Protein AF-A0A2V9BV63-F1 (afdb_monomer)

Foldseek 3Di:
DDDDDDDDDDDDDDDDDPPPDDDDDDDPDPDPPDDCPDPVVVVVVVVVVVVVVVPPPPPDPDPVNDDPPDPPPDPPDDDDDDDDDDDDDDDDDDDDDDDDDPDPDDPVNLVVLVVVLVVLVVVLVVLVVVLVVLVVVLVVLVVVLVVLVCVLVVDPPSVPVPVSVVVNVVSVVVNVVSVVVSVVSVVVSVVSVVVSVVSVVVSVVVVPPPDDDDDDDDD

Nearest PDB structures (foldseek):
  3na7-assembly1_A  TM=8.552E-01  e=2.777E-01  Helicobacter pylori NCTC 11638
  4jps-assembly1_B  TM=4.743E-01  e=5.418E-01  Homo sapiens
  8sbj-assembly1_B  TM=4.723E-01  e=5.758E-01  Homo sapiens
  8j07-assembly1_i8  TM=8.676E-01  e=7.856E+00  Homo sapiens
  9gcf-assembly1_B  TM=4.643E-01  e=7.802E-01  Bos taurus

Secondary structure (DSSP, 8-state):
---------------------------------S----HHHHHHHHHHHHHHHTTS------GGGSPP--TTS---------------------------------HHHHHHHHHHHHHHHHHHHHHHHHHHHHHHHHHHHHHHHHHHHHHHHHSTTGGG-HHHHHHHHHHHHHHHHHHHHHHHHHHHHHHHHHHHHHHHHHHHHTTS----PPPPPP-

Sequence (219 aa):
MKTAAFLRLTPYLVSSFFVFALAALPLLARQPSGQQDSVAEAARRAREEKKKAAKEPKKVITDDNLKPASPETVTSATAEVPRIPGSTADQAKGKEQGAPAANAARPEDASKAAQELAKAEADLAQLKQQLAIAEKDLNIAQREFALDRQTHYSNPDYQHDAAGKAKLDDLENQISSKKQEVDTLKSKFAAQQELVKRLKGSASGSAAGTETKPPSPRP

Mean predicted aligned error: 21.92 Å

Radius of gyration: 37.25 Å; Cα contacts (8 Å, |Δi|>4): 51; chains: 1; bounding box: 104×84×97 Å

Structure (mmCIF, N/CA/C/O backbone):
data_AF-A0A2V9BV63-F1
#
_entry.id   AF-A0A2V9BV63-F1
#
loop_
_atom_site.group_PDB
_atom_site.id
_atom_site.type_symbol
_atom_site.label_atom_id
_atom_site.label_alt_id
_atom_site.label_comp_id
_atom_site.label_asym_id
_atom_site.label_entity_id
_atom_site.label_seq_id
_atom_site.pdbx_PDB_ins_code
_atom_site.Cartn_x
_atom_site.Cartn_y
_atom_site.Cartn_z
_atom_site.occupancy
_atom_site.B_iso_or_equiv
_atom_site.auth_seq_id
_atom_site.auth_comp_id
_atom_site.auth_asym_id
_atom_site.auth_atom_id
_atom_site.pdbx_PDB_model_num
ATOM 1 N N . MET A 1 1 ? 55.594 11.633 28.397 1.00 45.09 1 MET A N 1
ATOM 2 C CA . MET A 1 1 ? 54.300 11.793 29.096 1.00 45.09 1 MET A CA 1
ATOM 3 C C . MET A 1 1 ? 53.561 10.466 29.014 1.00 45.09 1 MET A C 1
ATOM 5 O O . MET A 1 1 ? 53.572 9.854 27.957 1.00 45.09 1 MET A O 1
ATOM 9 N N . LYS A 1 2 ? 53.073 9.969 30.154 1.00 51.50 2 LYS A N 1
ATOM 10 C CA . LYS A 1 2 ? 52.458 8.647 30.338 1.00 51.50 2 LYS A CA 1
ATOM 11 C C . LYS A 1 2 ? 50.931 8.773 30.288 1.00 51.50 2 LYS A C 1
ATOM 13 O O . LYS A 1 2 ? 50.424 9.584 31.049 1.00 51.50 2 LYS A O 1
ATOM 18 N N . THR A 1 3 ? 50.263 7.917 29.516 1.00 51.03 3 THR A N 1
ATOM 19 C CA . THR A 1 3 ? 48.905 7.353 29.729 1.00 51.03 3 THR A CA 1
ATOM 20 C C . THR A 1 3 ? 48.754 6.198 28.717 1.00 51.03 3 THR A C 1
ATOM 22 O O . THR A 1 3 ? 48.879 6.415 27.519 1.00 51.03 3 THR A O 1
ATOM 25 N N . ALA A 1 4 ? 48.871 4.925 29.119 1.00 46.28 4 ALA A N 1
ATOM 26 C CA . ALA A 1 4 ? 47.827 4.044 29.676 1.00 46.28 4 ALA A CA 1
ATOM 27 C C . ALA A 1 4 ? 46.653 3.837 28.687 1.00 46.28 4 ALA A C 1
ATOM 29 O O . ALA A 1 4 ? 45.907 4.773 28.444 1.00 46.28 4 ALA A O 1
ATOM 30 N N . ALA A 1 5 ? 46.600 2.698 27.975 1.00 46.19 5 ALA A N 1
ATOM 31 C CA . ALA A 1 5 ? 45.870 1.454 28.330 1.00 46.19 5 ALA A CA 1
ATOM 32 C C . ALA A 1 5 ? 44.443 1.465 27.711 1.00 46.19 5 ALA A C 1
ATOM 34 O O . ALA A 1 5 ? 43.885 2.536 27.552 1.00 46.19 5 ALA A O 1
ATOM 35 N N . PHE A 1 6 ? 43.752 0.418 27.251 1.00 46.81 6 PHE A N 1
ATOM 36 C CA . PHE A 1 6 ? 43.756 -1.052 27.306 1.00 46.81 6 PHE A CA 1
ATOM 37 C C . PHE A 1 6 ? 43.173 -1.511 25.940 1.00 46.81 6 PHE A C 1
ATOM 39 O O . PHE A 1 6 ? 42.204 -0.933 25.465 1.00 46.81 6 PHE A O 1
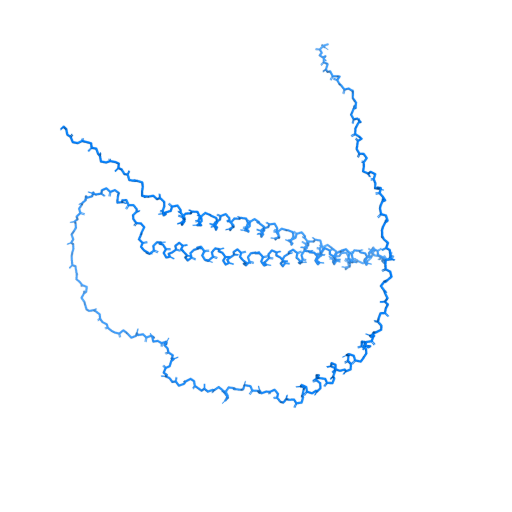ATOM 46 N N . LEU A 1 7 ? 43.793 -2.417 25.182 1.00 43.00 7 LEU A N 1
ATOM 47 C CA . LEU A 1 7 ? 43.528 -3.863 25.196 1.00 43.00 7 LEU A CA 1
ATOM 48 C C . LEU A 1 7 ? 42.029 -4.246 25.225 1.00 43.00 7 LEU A C 1
ATOM 50 O O . LEU A 1 7 ? 41.415 -4.212 26.288 1.00 43.00 7 LEU A O 1
ATOM 54 N N . ARG A 1 8 ? 41.498 -4.757 24.102 1.00 46.22 8 ARG A N 1
ATOM 55 C CA . ARG A 1 8 ? 40.916 -6.115 24.040 1.00 46.22 8 ARG A CA 1
ATOM 56 C C . ARG A 1 8 ? 40.642 -6.580 22.604 1.00 46.22 8 ARG A C 1
ATOM 58 O O . ARG A 1 8 ? 39.934 -5.954 21.828 1.00 46.22 8 ARG A O 1
ATOM 65 N N . LEU A 1 9 ? 41.269 -7.712 22.318 1.00 39.56 9 LEU A N 1
ATOM 66 C CA . LEU A 1 9 ? 41.350 -8.489 21.093 1.00 39.56 9 LEU A CA 1
ATOM 67 C C . LEU A 1 9 ? 40.320 -9.639 21.197 1.00 39.56 9 LEU A C 1
ATOM 69 O O . LEU A 1 9 ? 40.483 -10.440 22.106 1.00 39.56 9 LEU A O 1
ATOM 73 N N . THR A 1 10 ? 39.316 -9.684 20.297 1.00 44.66 10 THR A N 1
ATOM 74 C CA . THR A 1 10 ? 38.578 -10.858 19.711 1.00 44.66 10 THR A CA 1
ATOM 75 C C . THR A 1 10 ? 38.059 -12.014 20.618 1.00 44.66 10 THR A C 1
ATOM 77 O O . THR A 1 10 ? 38.420 -12.099 21.781 1.00 44.66 10 THR A O 1
ATOM 80 N N . PRO A 1 11 ? 37.375 -13.062 20.100 1.00 53.09 11 PRO A N 1
ATOM 81 C CA . PRO A 1 11 ? 36.193 -13.179 19.224 1.00 53.09 11 PRO A CA 1
ATOM 82 C C . PRO A 1 11 ? 35.067 -14.026 19.895 1.00 53.09 11 PRO A C 1
ATOM 84 O O . PRO A 1 11 ? 35.349 -14.828 20.779 1.00 53.09 11 PRO A O 1
ATOM 87 N N . TYR A 1 12 ? 33.806 -13.947 19.441 1.00 44.72 12 TYR A N 1
ATOM 88 C CA . TYR A 1 12 ? 32.799 -14.975 19.772 1.00 44.72 12 TYR A CA 1
ATOM 89 C C . TYR A 1 12 ? 32.182 -15.589 18.519 1.00 44.72 12 TYR A C 1
ATOM 91 O O . TYR A 1 12 ? 31.462 -14.957 17.751 1.00 44.72 12 TYR A O 1
ATOM 99 N N . LEU A 1 13 ? 32.528 -16.862 18.371 1.00 43.00 13 LEU A N 1
ATOM 100 C CA . LEU A 1 13 ? 32.078 -17.858 17.425 1.00 43.00 13 LEU A CA 1
ATOM 101 C C . LEU A 1 13 ? 31.079 -18.746 18.178 1.00 43.00 13 LEU A C 1
ATOM 103 O O . LEU A 1 13 ? 31.492 -19.503 19.048 1.00 43.00 13 LEU A O 1
ATOM 107 N N . VAL A 1 14 ? 29.785 -18.624 17.869 1.00 49.16 14 VAL A N 1
ATOM 108 C CA . VAL A 1 14 ? 28.711 -19.598 18.166 1.00 49.16 14 VAL A CA 1
ATOM 109 C C . VAL A 1 14 ? 27.661 -19.391 17.060 1.00 49.16 14 VAL A C 1
ATOM 111 O O . VAL A 1 14 ? 26.907 -18.429 17.091 1.00 49.16 14 VAL A O 1
ATOM 114 N N . SER A 1 15 ? 27.769 -20.038 15.898 1.00 39.62 15 SER A N 1
ATOM 115 C CA . SER A 1 15 ? 27.214 -21.366 15.599 1.00 39.62 15 SER A CA 1
ATOM 116 C C . SER A 1 15 ? 25.784 -21.577 16.114 1.00 39.62 15 SER A C 1
ATOM 118 O O . SER A 1 15 ? 25.590 -22.039 17.233 1.00 39.62 15 SER A O 1
ATOM 120 N N . SER A 1 16 ? 24.789 -21.371 15.248 1.00 44.84 16 SER A N 1
ATOM 121 C CA . SER A 1 16 ? 23.629 -22.266 15.217 1.00 44.84 16 SER A CA 1
ATOM 122 C C . SER A 1 16 ? 23.209 -22.512 13.771 1.00 44.84 16 SER A C 1
ATOM 124 O O . SER A 1 16 ? 22.668 -21.650 13.082 1.00 44.84 16 SER A O 1
ATOM 126 N N . PHE A 1 17 ? 23.560 -23.712 13.324 1.00 42.88 17 PHE A N 1
ATOM 127 C CA . PHE A 1 17 ? 23.112 -24.387 12.121 1.00 42.88 17 PHE A CA 1
ATOM 128 C C . PHE A 1 17 ? 21.578 -24.454 12.061 1.00 42.88 17 PHE A C 1
ATOM 130 O O . PHE A 1 17 ? 20.958 -25.050 12.939 1.00 42.88 17 PHE A O 1
ATOM 137 N N . PHE A 1 18 ? 20.970 -23.977 10.974 1.00 39.22 18 PHE A N 1
ATOM 138 C CA . PHE A 1 18 ? 19.662 -24.477 10.547 1.00 39.22 18 PHE A CA 1
ATOM 139 C C . PHE A 1 18 ? 19.891 -25.428 9.368 1.00 39.22 18 PHE A C 1
ATOM 141 O O . PHE A 1 18 ? 19.872 -25.037 8.203 1.00 39.22 18 PHE A O 1
ATOM 148 N N . VAL A 1 19 ? 20.212 -26.684 9.696 1.00 46.44 19 VAL A N 1
ATOM 149 C CA . VAL A 1 19 ? 20.231 -27.789 8.732 1.00 46.44 19 VAL A CA 1
ATOM 150 C C . VAL A 1 19 ? 18.795 -28.030 8.284 1.00 46.44 19 VAL A C 1
ATOM 152 O O . VAL A 1 19 ? 17.949 -28.459 9.065 1.00 46.44 19 VAL A O 1
ATOM 155 N N . PHE A 1 20 ? 18.534 -27.767 7.008 1.00 46.22 20 PHE A N 1
ATOM 156 C CA . PHE A 1 20 ? 17.309 -28.152 6.325 1.00 46.22 20 PHE A CA 1
ATOM 157 C C . PHE A 1 20 ? 17.369 -29.662 6.040 1.00 46.22 20 PHE A C 1
ATOM 159 O O . PHE A 1 20 ? 17.889 -30.099 5.015 1.00 46.22 20 PHE A O 1
ATOM 166 N N . ALA A 1 21 ? 16.899 -30.469 6.994 1.00 42.50 21 ALA A N 1
ATOM 167 C CA . ALA A 1 21 ? 16.778 -31.917 6.860 1.00 42.50 21 ALA A CA 1
ATOM 168 C C . ALA A 1 21 ? 15.353 -32.304 6.427 1.00 42.50 21 ALA A C 1
ATOM 170 O O . ALA A 1 21 ? 14.415 -32.305 7.217 1.00 42.50 21 ALA A O 1
ATOM 171 N N . LEU A 1 22 ? 15.235 -32.587 5.129 1.00 47.97 22 LEU A N 1
ATOM 172 C CA . LEU A 1 22 ? 14.533 -33.716 4.510 1.00 47.97 22 LEU A CA 1
ATOM 173 C C . LEU A 1 22 ? 13.373 -34.377 5.294 1.00 47.97 22 LEU A C 1
ATOM 175 O O . LEU A 1 22 ? 13.595 -35.181 6.195 1.00 47.97 22 LEU A O 1
ATOM 179 N N . ALA A 1 23 ? 12.144 -34.192 4.805 1.00 45.50 23 ALA A N 1
ATOM 180 C CA . ALA A 1 23 ? 11.082 -35.190 4.942 1.00 45.50 23 ALA A CA 1
ATOM 181 C C . ALA A 1 23 ? 10.246 -35.234 3.656 1.00 45.50 23 ALA A C 1
ATOM 183 O O . ALA A 1 23 ? 9.349 -34.426 3.424 1.00 45.50 23 ALA A O 1
ATOM 184 N N . ALA A 1 24 ? 10.599 -36.192 2.802 1.00 49.97 24 ALA A N 1
ATOM 185 C CA . ALA A 1 24 ? 9.761 -36.683 1.728 1.00 49.97 24 ALA A CA 1
ATOM 186 C C . ALA A 1 24 ? 8.532 -37.389 2.319 1.00 49.97 24 ALA A C 1
ATOM 188 O O . ALA A 1 24 ? 8.688 -38.271 3.158 1.00 49.97 24 ALA A O 1
ATOM 189 N N . LEU A 1 25 ? 7.335 -37.045 1.843 1.00 45.06 25 LEU A N 1
ATOM 190 C CA . LEU A 1 25 ? 6.141 -37.891 1.904 1.00 45.06 25 LEU A CA 1
ATOM 191 C C . LEU A 1 25 ? 5.252 -37.608 0.677 1.00 45.06 25 LEU A C 1
ATOM 193 O O . LEU A 1 25 ? 5.338 -36.533 0.083 1.00 45.06 25 LEU A O 1
ATOM 197 N N . PRO A 1 26 ? 4.499 -38.617 0.216 1.00 47.38 26 PRO A N 1
ATOM 198 C CA . PRO A 1 26 ? 4.526 -39.048 -1.173 1.00 47.38 26 PRO A CA 1
ATOM 199 C C . PRO A 1 26 ? 3.518 -38.342 -2.075 1.00 47.38 26 PRO A C 1
ATOM 201 O O . PRO A 1 26 ? 2.410 -37.978 -1.686 1.00 47.38 26 PRO A O 1
ATOM 204 N N . LEU A 1 27 ? 3.930 -38.273 -3.338 1.00 46.78 27 LEU A N 1
ATOM 205 C CA . LEU A 1 27 ? 3.128 -38.091 -4.535 1.00 46.78 27 LEU A CA 1
ATOM 206 C C . LEU A 1 27 ? 2.004 -39.143 -4.577 1.00 46.78 27 LEU A C 1
ATOM 208 O O . LEU A 1 27 ? 2.152 -40.202 -5.186 1.00 46.78 27 LEU A O 1
ATOM 212 N N . LEU A 1 28 ? 0.877 -38.871 -3.917 1.00 44.00 28 LEU A N 1
ATOM 213 C CA . LEU A 1 28 ? -0.342 -39.633 -4.146 1.00 44.00 28 LEU A CA 1
ATOM 214 C C . LEU A 1 28 ? -0.962 -39.118 -5.443 1.00 44.00 28 LEU A C 1
ATOM 216 O O . LEU A 1 28 ? -1.477 -38.002 -5.519 1.00 44.00 28 LEU A O 1
ATOM 220 N N . ALA A 1 29 ? -0.825 -39.946 -6.474 1.00 45.25 29 ALA A N 1
ATOM 221 C CA . ALA A 1 29 ? -1.426 -39.806 -7.783 1.00 45.25 29 ALA A CA 1
ATOM 222 C C . ALA A 1 29 ? -2.884 -39.335 -7.676 1.00 45.25 29 ALA A C 1
ATOM 224 O O . ALA A 1 29 ? -3.793 -40.109 -7.374 1.00 45.25 29 ALA A O 1
ATOM 225 N N . ARG A 1 30 ? -3.117 -38.050 -7.955 1.00 42.16 30 ARG A N 1
ATOM 226 C CA . ARG A 1 30 ? -4.458 -37.547 -8.230 1.00 42.16 30 ARG A CA 1
ATOM 227 C C . ARG A 1 30 ? -4.824 -38.042 -9.621 1.00 42.16 30 ARG A C 1
ATOM 229 O O . ARG A 1 30 ? -4.354 -37.509 -10.622 1.00 42.16 30 ARG A O 1
ATOM 236 N N . GLN A 1 31 ? -5.608 -39.113 -9.656 1.00 42.22 31 GLN A N 1
ATOM 237 C CA . GLN A 1 31 ? -6.232 -39.607 -10.874 1.00 42.22 31 GLN A CA 1
ATOM 238 C C . GLN A 1 31 ? -6.954 -38.443 -11.575 1.00 42.22 31 GLN A C 1
ATOM 240 O O . GLN A 1 31 ? -7.701 -37.714 -10.914 1.00 42.22 31 GLN A O 1
ATOM 245 N N . PRO A 1 32 ? -6.762 -38.242 -12.888 1.00 41.78 32 PRO A N 1
ATOM 246 C CA . PRO A 1 32 ? -7.603 -37.343 -13.652 1.00 41.78 32 PRO A CA 1
ATOM 247 C C . PRO A 1 32 ? -8.936 -38.063 -13.873 1.00 41.78 32 PRO A C 1
ATOM 249 O O . PRO A 1 32 ? -9.122 -38.770 -14.860 1.00 41.78 32 PRO A O 1
ATOM 252 N N . SER A 1 33 ? -9.863 -37.933 -12.924 1.00 46.97 33 SER A N 1
ATOM 253 C CA . SER A 1 33 ? -11.262 -38.255 -13.186 1.00 46.97 33 SER A CA 1
ATOM 254 C C . SER A 1 33 ? -11.752 -37.276 -14.245 1.00 46.97 33 SER A C 1
ATOM 256 O O . SER A 1 33 ? -11.854 -36.071 -13.999 1.00 46.97 33 SER A O 1
ATOM 258 N N . GLY A 1 34 ? -11.956 -37.815 -15.444 1.00 53.75 34 GLY A N 1
ATOM 259 C CA . GLY A 1 34 ? -12.492 -37.109 -16.587 1.00 53.75 34 GLY A CA 1
ATOM 260 C C . GLY A 1 34 ? -13.797 -36.417 -16.228 1.00 53.75 34 GLY A C 1
ATOM 261 O O . GLY A 1 34 ? -14.731 -37.048 -15.756 1.00 53.75 34 GLY A O 1
ATOM 262 N N . GLN A 1 35 ? -13.802 -35.112 -16.450 1.00 48.41 35 GLN A N 1
ATOM 263 C CA . GLN A 1 35 ? -14.908 -34.359 -17.019 1.00 48.41 35 GLN A CA 1
ATOM 264 C C . GLN A 1 35 ? -14.301 -32.996 -17.372 1.00 48.41 35 GLN A C 1
ATOM 266 O O . GLN A 1 35 ? -14.452 -32.004 -16.662 1.00 48.41 35 GLN A O 1
ATOM 271 N N . GLN A 1 36 ? -13.473 -32.967 -18.422 1.00 49.62 36 GLN A N 1
ATOM 272 C CA . GLN A 1 36 ? -13.111 -31.702 -19.054 1.00 49.62 36 GLN A CA 1
ATOM 273 C C . GLN A 1 36 ? -14.346 -31.222 -19.814 1.00 49.62 36 GLN A C 1
ATOM 275 O O . GLN A 1 36 ? -14.432 -31.380 -21.029 1.00 49.62 36 GLN A O 1
ATOM 280 N N . ASP A 1 37 ? -15.309 -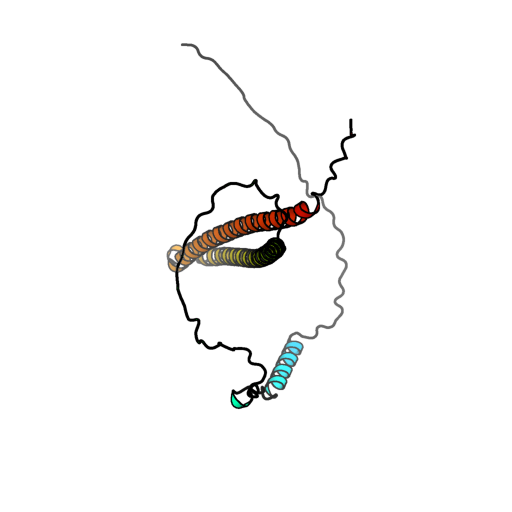30.655 -19.087 1.00 60.34 37 ASP A N 1
ATOM 281 C CA . ASP A 1 37 ? -16.265 -29.731 -19.681 1.00 60.34 37 ASP A CA 1
ATOM 282 C C . ASP A 1 37 ? -15.419 -28.620 -20.305 1.00 60.34 37 ASP A C 1
ATOM 284 O O . ASP A 1 37 ? -14.813 -27.790 -19.621 1.00 60.34 37 ASP A O 1
ATOM 288 N N . SER A 1 38 ? -15.241 -28.717 -21.620 1.00 65.88 38 SER A N 1
ATOM 289 C CA . SER A 1 38 ? -14.294 -27.901 -22.359 1.00 65.88 38 SER A CA 1
ATOM 290 C C . SER A 1 38 ? -14.616 -26.431 -22.104 1.00 65.88 38 SER A C 1
ATOM 292 O O . SER A 1 38 ? -15.758 -26.000 -22.268 1.00 65.88 38 SER A O 1
ATOM 294 N N . VAL A 1 39 ? -13.614 -25.630 -21.732 1.00 75.06 39 VAL A N 1
ATOM 295 C CA . VAL A 1 39 ? -13.749 -24.167 -21.579 1.00 75.06 39 VAL A CA 1
ATOM 296 C C . VAL A 1 39 ? -14.398 -23.517 -22.807 1.00 75.06 39 VAL A C 1
ATOM 298 O O . VAL A 1 39 ? -15.084 -22.504 -22.684 1.00 75.06 39 VAL A O 1
ATOM 301 N N . ALA A 1 40 ? -14.247 -24.133 -23.983 1.00 73.88 40 ALA A N 1
ATOM 302 C CA . ALA A 1 40 ? -14.918 -23.731 -25.211 1.00 73.88 40 ALA A CA 1
ATOM 303 C C . ALA A 1 40 ? -16.443 -23.945 -25.161 1.00 73.88 40 ALA A C 1
ATOM 305 O O . ALA A 1 40 ? -17.199 -23.092 -25.627 1.00 73.88 40 ALA A O 1
ATOM 306 N N . GLU A 1 41 ? -16.911 -25.046 -24.572 1.00 72.69 41 GLU A N 1
ATOM 307 C CA . GLU A 1 41 ? -18.335 -25.336 -24.403 1.00 72.69 41 GLU A CA 1
ATOM 308 C C . GLU A 1 41 ? -18.963 -24.438 -23.327 1.00 72.69 41 GLU A C 1
ATOM 310 O O . GLU A 1 41 ? -20.020 -23.847 -23.562 1.00 72.69 41 GLU A O 1
ATOM 315 N N . ALA A 1 42 ? -18.267 -24.218 -22.205 1.00 72.12 42 ALA A N 1
ATOM 316 C CA . ALA A 1 42 ? -18.681 -23.259 -21.179 1.00 72.12 42 ALA A CA 1
ATOM 317 C C . ALA A 1 42 ? -18.763 -21.823 -21.735 1.00 72.12 42 ALA A C 1
ATOM 319 O O . ALA A 1 42 ? -19.747 -21.113 -21.511 1.00 72.12 42 ALA A O 1
ATOM 320 N N . ALA A 1 43 ? -17.779 -21.406 -22.542 1.00 80.69 43 ALA A N 1
ATOM 321 C CA . ALA A 1 43 ? -17.799 -20.109 -23.215 1.00 80.69 43 ALA A CA 1
ATOM 322 C C . ALA A 1 43 ? -18.953 -19.991 -24.224 1.00 80.69 43 ALA A C 1
ATOM 324 O O . ALA A 1 43 ? -19.532 -18.910 -24.377 1.00 80.69 43 ALA A O 1
ATOM 325 N N . ARG A 1 44 ? -19.314 -21.086 -24.907 1.00 78.75 44 ARG A N 1
ATOM 326 C CA . ARG A 1 44 ? -20.436 -21.107 -25.852 1.00 78.75 44 ARG A CA 1
ATOM 327 C C . ARG A 1 44 ? -21.778 -20.986 -25.127 1.00 78.75 44 ARG A C 1
ATOM 329 O O . ARG A 1 44 ? -22.568 -20.126 -25.513 1.00 78.75 44 ARG A O 1
ATOM 336 N N . ARG A 1 45 ? -21.987 -21.721 -24.027 1.00 79.81 45 ARG A N 1
ATOM 337 C CA . ARG A 1 45 ? -23.190 -21.596 -23.177 1.00 79.81 45 ARG A CA 1
ATOM 338 C C . ARG A 1 45 ? -23.331 -20.192 -22.586 1.00 79.81 45 ARG A C 1
ATOM 340 O O . ARG A 1 45 ? -24.378 -19.572 -22.747 1.00 79.81 45 ARG A O 1
ATOM 347 N N . ALA A 1 46 ? -22.253 -19.619 -22.049 1.00 79.19 46 ALA A N 1
ATOM 348 C CA . ALA A 1 46 ? -22.269 -18.253 -21.519 1.00 79.19 46 ALA A CA 1
ATOM 349 C C . ALA A 1 46 ? -22.616 -17.197 -22.590 1.00 79.19 46 ALA A C 1
ATOM 351 O O . ALA A 1 46 ? -23.263 -16.187 -22.302 1.00 79.19 46 ALA A O 1
ATOM 352 N N . ARG A 1 47 ? -22.203 -17.407 -23.850 1.00 77.44 47 ARG A N 1
ATOM 353 C CA . ARG A 1 47 ? -22.589 -16.531 -24.970 1.00 77.44 47 ARG A CA 1
ATOM 354 C C . ARG A 1 47 ? -24.054 -16.710 -25.367 1.00 77.44 47 ARG A C 1
ATOM 356 O O . ARG A 1 47 ? -24.695 -15.726 -25.730 1.00 77.44 47 ARG A O 1
ATOM 363 N N . GLU A 1 48 ? -24.589 -17.924 -25.309 1.00 77.62 48 GLU A N 1
ATOM 364 C CA . GLU A 1 48 ? -26.002 -18.191 -25.599 1.00 77.62 48 GLU A CA 1
ATOM 365 C C . GLU A 1 48 ? -26.935 -17.639 -24.518 1.00 77.62 48 GLU A C 1
ATOM 367 O O . GLU A 1 48 ? -27.950 -17.028 -24.849 1.00 77.62 48 GLU A O 1
ATOM 372 N N . GLU A 1 49 ? -26.567 -17.746 -23.244 1.00 74.81 49 GLU A N 1
ATOM 373 C CA . GLU A 1 49 ? -27.313 -17.154 -22.129 1.00 74.81 49 GLU A CA 1
ATOM 374 C C . GLU A 1 49 ? -27.358 -15.628 -22.222 1.00 74.81 49 GLU A C 1
ATOM 376 O O . GLU A 1 49 ? -28.428 -15.036 -22.105 1.00 74.81 49 GLU A O 1
ATOM 381 N N . LYS A 1 50 ? -26.236 -14.974 -22.555 1.00 74.62 50 LYS A N 1
ATOM 382 C CA . LYS A 1 50 ? -26.214 -13.519 -22.787 1.00 74.62 50 LYS A CA 1
ATOM 383 C C . LYS A 1 50 ? -27.084 -13.099 -23.972 1.00 74.62 50 LYS A C 1
ATOM 385 O O . LYS A 1 50 ? -27.712 -12.048 -23.919 1.00 74.62 50 LYS A O 1
ATOM 390 N N . LYS A 1 51 ? -27.162 -13.916 -25.030 1.00 73.44 51 LYS A N 1
ATOM 391 C CA . LYS A 1 51 ? -28.066 -13.668 -26.167 1.00 73.44 51 LYS A CA 1
ATOM 392 C C . LYS A 1 51 ? -29.538 -13.865 -25.801 1.00 73.44 51 LYS A C 1
ATOM 394 O O . LYS A 1 51 ? -30.377 -13.168 -26.360 1.00 73.44 51 LYS A O 1
ATOM 399 N N . LYS A 1 52 ? -29.861 -14.786 -24.887 1.00 66.75 52 LYS A N 1
ATOM 400 C CA . LYS A 1 52 ? -31.223 -14.960 -24.354 1.00 66.75 52 LYS A CA 1
ATOM 401 C C . LYS A 1 52 ? -31.600 -13.803 -23.422 1.00 66.75 52 LYS A C 1
ATOM 403 O O . LYS A 1 52 ? -32.646 -13.203 -23.623 1.00 66.75 52 LYS A O 1
ATOM 408 N N . ALA A 1 53 ? -30.703 -13.398 -22.524 1.00 61.00 53 ALA A N 1
ATOM 409 C CA . ALA A 1 53 ? -30.889 -12.239 -21.648 1.00 61.00 53 ALA A CA 1
ATOM 410 C C . ALA A 1 53 ? -30.969 -10.903 -22.414 1.00 61.00 53 ALA A C 1
ATOM 412 O O . ALA A 1 53 ? -31.625 -9.970 -21.970 1.00 61.00 53 ALA A O 1
ATOM 413 N N . ALA A 1 54 ? -30.337 -10.802 -23.589 1.00 60.62 54 ALA A N 1
ATOM 414 C CA . ALA A 1 54 ? -30.449 -9.632 -24.463 1.00 60.62 54 ALA A CA 1
ATOM 415 C C . ALA A 1 54 ? -31.777 -9.558 -25.244 1.00 60.62 54 ALA A C 1
ATOM 417 O O . ALA A 1 54 ? -32.065 -8.517 -25.831 1.00 60.62 54 ALA A O 1
ATOM 418 N N . LYS A 1 55 ? -32.568 -10.641 -25.284 1.00 61.12 55 LYS A N 1
ATOM 419 C CA . LYS A 1 55 ? -33.901 -10.661 -25.914 1.00 61.12 55 LYS A CA 1
ATOM 420 C C . LYS A 1 55 ? -35.018 -10.262 -24.959 1.00 61.12 55 LYS A C 1
ATOM 422 O O . LYS A 1 55 ? -36.118 -9.977 -25.424 1.00 61.12 55 LYS A O 1
ATOM 427 N N . GLU A 1 56 ? -34.756 -10.231 -23.657 1.00 62.41 56 GLU A N 1
ATOM 428 C CA . GLU A 1 56 ? -35.715 -9.680 -22.713 1.00 62.41 56 GLU A CA 1
ATOM 429 C C . GLU A 1 56 ? -35.636 -8.151 -22.780 1.00 62.41 56 GLU A C 1
ATOM 431 O O . GLU A 1 56 ? -34.558 -7.579 -22.570 1.00 62.41 56 GLU A O 1
ATOM 436 N N . PRO A 1 57 ? -36.739 -7.459 -23.121 1.00 65.56 57 PRO A N 1
ATOM 437 C CA . PRO A 1 57 ? -36.745 -6.010 -23.119 1.00 65.56 57 PRO A CA 1
ATOM 438 C C . PRO A 1 57 ? -36.477 -5.546 -21.688 1.00 65.56 57 PRO A C 1
ATOM 440 O O . PRO A 1 57 ? -37.290 -5.755 -20.787 1.00 65.56 57 PRO A O 1
ATOM 443 N N . LYS A 1 58 ? -35.312 -4.923 -21.472 1.00 68.12 58 LYS A N 1
ATOM 444 C CA . LYS A 1 58 ? -34.999 -4.239 -20.216 1.00 68.12 58 LYS A CA 1
ATOM 445 C C . LYS A 1 58 ? -36.137 -3.262 -19.951 1.00 68.12 58 LYS A C 1
ATOM 447 O O . LYS A 1 58 ? -36.343 -2.341 -20.739 1.00 68.12 58 LYS A O 1
ATOM 452 N N . LYS A 1 59 ? -36.897 -3.486 -18.879 1.00 68.50 59 LYS A N 1
ATOM 453 C CA . LYS A 1 59 ? -37.991 -2.600 -18.487 1.00 68.50 59 LYS A CA 1
ATOM 454 C C . LYS A 1 59 ? -37.396 -1.215 -18.231 1.00 68.50 59 LYS A C 1
ATOM 456 O O . LYS A 1 59 ? -36.683 -1.017 -17.251 1.00 68.50 59 LYS A O 1
ATOM 461 N N . VAL A 1 60 ? -37.636 -0.289 -19.154 1.00 71.81 60 VAL A N 1
ATOM 462 C CA . VAL A 1 60 ? -37.186 1.096 -19.040 1.00 71.81 60 VAL A CA 1
ATOM 463 C C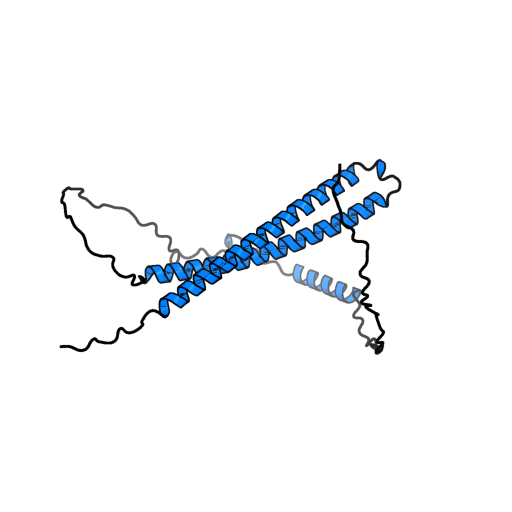 . VAL A 1 60 ? -38.053 1.755 -17.973 1.00 71.81 60 VAL A C 1
ATOM 465 O O . VAL A 1 60 ? -39.256 1.932 -18.160 1.00 71.81 60 VAL A O 1
ATOM 468 N N . ILE A 1 61 ? -37.457 2.061 -16.822 1.00 66.44 61 ILE A N 1
ATOM 469 C CA . ILE A 1 61 ? -38.078 2.936 -15.830 1.00 66.44 61 ILE A CA 1
ATOM 470 C C . ILE A 1 61 ? -37.846 4.365 -16.332 1.00 66.44 61 ILE A C 1
ATOM 472 O O . ILE A 1 61 ? -36.780 4.934 -16.118 1.00 66.44 61 ILE A O 1
ATOM 476 N N . THR A 1 62 ? -38.803 4.889 -17.094 1.00 74.62 62 THR A N 1
ATOM 477 C CA . THR A 1 62 ? -38.914 6.313 -17.439 1.00 74.62 62 THR A CA 1
ATOM 478 C C . THR A 1 62 ? -39.695 7.058 -16.358 1.00 74.62 62 THR A C 1
ATOM 480 O O . THR A 1 62 ? -40.434 6.428 -15.600 1.00 74.62 62 THR A O 1
ATOM 483 N N . ASP A 1 63 ? -39.543 8.385 -16.302 1.00 67.50 63 ASP A N 1
ATOM 484 C CA . ASP A 1 63 ? -40.221 9.267 -15.332 1.00 67.50 63 ASP A CA 1
ATOM 485 C C . ASP A 1 63 ? -41.758 9.088 -15.344 1.00 67.50 63 ASP A C 1
ATOM 487 O O . ASP A 1 63 ? -42.421 9.176 -14.318 1.00 67.50 63 ASP A O 1
ATOM 491 N N . ASP A 1 64 ? -42.316 8.674 -16.488 1.00 68.38 64 ASP A N 1
ATOM 492 C CA . ASP A 1 64 ? -43.740 8.350 -16.667 1.00 68.38 64 ASP A CA 1
ATOM 493 C C . ASP A 1 64 ? -44.217 7.076 -15.938 1.00 68.38 64 ASP A C 1
ATOM 495 O O . ASP A 1 64 ? -45.413 6.891 -15.721 1.00 68.38 64 ASP A O 1
ATOM 499 N N . ASN A 1 65 ? -43.304 6.163 -15.579 1.00 59.31 65 ASN A N 1
ATOM 500 C CA . ASN A 1 65 ? -43.613 4.930 -14.842 1.00 59.31 65 ASN A CA 1
ATOM 501 C C . ASN A 1 65 ? -43.364 5.061 -13.331 1.00 59.31 65 ASN A C 1
ATOM 503 O O . ASN A 1 65 ? -43.576 4.090 -12.590 1.00 59.31 65 ASN A O 1
ATOM 507 N N . LEU A 1 66 ? -42.925 6.231 -12.853 1.00 63.28 66 LEU A N 1
ATOM 508 C CA . LEU A 1 66 ? -42.989 6.536 -11.433 1.00 63.28 66 LEU A CA 1
ATOM 509 C C . LEU A 1 66 ? -44.449 6.802 -11.076 1.00 63.28 66 LEU A C 1
ATOM 511 O O . LEU A 1 66 ? -45.063 7.752 -11.550 1.00 63.28 66 LEU A O 1
ATOM 515 N N . LYS A 1 67 ? -45.019 5.961 -10.205 1.00 62.19 67 LYS A N 1
ATOM 516 C CA . LYS A 1 67 ? -46.254 6.330 -9.510 1.00 62.19 67 LYS A CA 1
ATOM 517 C C . LYS A 1 67 ? -45.959 7.635 -8.761 1.00 62.19 67 LYS A C 1
ATOM 519 O O . LYS A 1 67 ? -45.067 7.609 -7.908 1.00 62.19 67 LYS A O 1
ATOM 524 N N . PRO A 1 68 ? -46.673 8.740 -9.039 1.00 55.69 68 PRO A N 1
ATOM 525 C CA . PRO A 1 68 ? -46.588 9.927 -8.208 1.00 55.69 68 PRO A CA 1
ATOM 526 C C . PRO A 1 68 ? -46.906 9.486 -6.785 1.00 55.69 68 PRO A C 1
ATOM 528 O O . PRO A 1 68 ? -47.924 8.826 -6.559 1.00 55.69 68 PRO A O 1
ATOM 531 N N . ALA A 1 69 ? -46.015 9.776 -5.840 1.00 50.62 69 ALA A N 1
ATOM 532 C CA . ALA A 1 69 ? -46.328 9.578 -4.439 1.00 50.62 69 ALA A CA 1
ATOM 533 C C . ALA A 1 69 ? -47.605 10.377 -4.153 1.00 50.62 69 ALA A C 1
ATOM 535 O O . ALA A 1 69 ? -47.611 11.604 -4.260 1.00 50.62 69 ALA A O 1
ATOM 536 N N . SER A 1 70 ? -48.703 9.677 -3.857 1.00 43.84 70 SER A N 1
ATOM 537 C CA . SER A 1 70 ? -49.895 10.306 -3.302 1.00 43.84 70 SER A CA 1
ATOM 538 C C . SER A 1 70 ? -49.458 11.172 -2.112 1.00 43.84 70 SER A C 1
ATOM 540 O O . SER A 1 70 ? -48.626 10.718 -1.318 1.00 43.84 70 SER A O 1
ATOM 542 N N . PRO A 1 71 ? -49.961 12.410 -1.987 1.00 49.09 71 PRO A N 1
ATOM 543 C CA . PRO A 1 71 ? -49.489 13.380 -1.003 1.00 49.09 71 PRO A CA 1
ATOM 544 C C . PRO A 1 71 ? -50.002 13.070 0.413 1.00 49.09 71 PRO A C 1
ATOM 546 O O . PRO A 1 71 ? -50.594 13.921 1.060 1.00 49.09 71 PRO A O 1
ATOM 549 N N . GLU A 1 72 ? -49.773 11.856 0.914 1.00 49.66 72 GLU A N 1
ATOM 550 C CA . GLU A 1 72 ? -50.075 11.482 2.303 1.00 49.66 72 GLU A CA 1
ATOM 551 C C . GLU A 1 72 ? -48.882 10.856 3.039 1.00 49.66 72 GLU A C 1
ATOM 553 O O . GLU A 1 72 ? -48.993 10.454 4.194 1.00 49.66 72 GLU A O 1
ATOM 558 N N . THR A 1 73 ? -47.686 10.818 2.444 1.00 48.62 73 THR A N 1
ATOM 559 C CA . THR A 1 73 ? -46.468 10.491 3.210 1.00 48.62 73 THR A CA 1
ATOM 560 C C . THR A 1 73 ? -45.246 11.230 2.674 1.00 48.62 73 THR A C 1
ATOM 562 O O . THR A 1 73 ? -44.243 10.641 2.287 1.00 48.62 73 THR A O 1
ATOM 565 N N . VAL A 1 74 ? -45.332 12.559 2.663 1.00 42.75 74 VAL A N 1
ATOM 566 C CA . VAL A 1 74 ? -44.157 13.435 2.619 1.00 42.75 74 VAL A CA 1
ATOM 567 C C . VAL A 1 74 ? -44.235 14.339 3.843 1.00 42.75 74 VAL A C 1
ATOM 569 O O . VAL A 1 74 ? -44.750 15.450 3.787 1.00 42.75 74 VAL A O 1
ATOM 572 N N . THR A 1 75 ? -43.744 13.867 4.989 1.00 43.06 75 THR A N 1
ATOM 573 C CA . THR A 1 75 ? -43.425 14.746 6.121 1.00 43.06 75 THR A CA 1
ATOM 574 C C . THR A 1 75 ? -42.175 15.547 5.774 1.00 43.06 75 THR A C 1
ATOM 576 O O . THR A 1 75 ? -41.058 15.228 6.163 1.00 43.06 75 THR A O 1
ATOM 579 N N . SER A 1 76 ? -42.381 16.593 4.985 1.00 48.59 76 SER A N 1
ATOM 580 C CA . SER A 1 76 ? -41.559 17.796 4.966 1.00 48.59 76 SER A CA 1
ATOM 581 C C . SER A 1 76 ? -42.508 18.953 5.244 1.00 48.59 76 SER A C 1
ATOM 583 O O . SER A 1 76 ? -43.021 19.584 4.329 1.00 48.59 76 SER A O 1
ATOM 585 N N . ALA A 1 77 ? -42.800 19.176 6.525 1.00 38.47 77 ALA A N 1
ATOM 586 C CA . ALA A 1 77 ? -43.564 20.327 6.981 1.00 38.47 77 ALA A CA 1
ATOM 587 C C . ALA A 1 77 ? -42.597 21.330 7.620 1.00 38.47 77 ALA A C 1
ATOM 589 O O . ALA A 1 77 ? -42.296 21.276 8.810 1.00 38.47 77 ALA A O 1
ATOM 590 N N . THR A 1 78 ? -42.101 22.236 6.779 1.00 47.28 78 THR A N 1
ATOM 591 C CA . THR A 1 78 ? -41.845 23.626 7.166 1.00 47.28 78 THR A CA 1
ATOM 592 C C . THR A 1 78 ? -43.130 24.168 7.802 1.00 47.28 78 THR A C 1
ATOM 594 O O . THR A 1 78 ? -44.144 24.268 7.119 1.00 47.28 78 THR A O 1
ATOM 597 N N . ALA A 1 79 ? -43.093 24.481 9.097 1.00 39.75 79 ALA A N 1
ATOM 598 C CA . ALA A 1 79 ? -44.099 25.287 9.794 1.00 39.75 79 ALA A CA 1
ATOM 599 C C . ALA A 1 79 ? -43.538 26.718 9.874 1.00 39.75 79 ALA A C 1
ATOM 601 O O . ALA A 1 79 ? -42.428 26.927 10.356 1.00 39.75 79 ALA A O 1
ATOM 602 N N . GLU A 1 80 ? -44.094 27.676 9.139 1.00 35.53 80 GLU A N 1
ATOM 603 C CA . GLU A 1 80 ? -45.227 28.519 9.544 1.00 35.53 80 GLU A CA 1
ATOM 604 C C . GLU A 1 80 ? -44.946 29.317 10.831 1.00 35.53 80 GLU A C 1
ATOM 606 O O . GLU A 1 80 ? -44.966 28.809 11.948 1.00 35.53 80 GLU A O 1
ATOM 611 N N . VAL A 1 81 ? -44.655 30.604 10.629 1.00 42.38 81 VAL A N 1
ATOM 612 C CA . VAL A 1 81 ? -44.552 31.666 11.639 1.00 42.38 81 VAL A CA 1
ATOM 613 C C . VAL A 1 81 ? -45.919 32.356 11.681 1.00 42.38 81 VAL A C 1
ATOM 615 O O . VAL A 1 81 ? -46.380 32.777 10.618 1.00 42.38 81 VAL A O 1
ATOM 618 N N . PRO A 1 82 ? -46.572 32.527 12.852 1.00 43.09 82 PRO A N 1
ATOM 619 C CA . PRO A 1 82 ? -46.587 33.880 13.422 1.00 43.09 82 PRO A CA 1
ATOM 620 C C . PRO A 1 82 ? -46.690 34.015 14.960 1.00 43.09 82 PRO A C 1
ATOM 622 O O . PRO A 1 82 ? -47.519 33.404 15.621 1.00 43.09 82 PRO A O 1
ATOM 625 N N . ARG A 1 83 ? -45.936 35.022 15.433 1.00 36.69 83 ARG A N 1
ATOM 626 C CA . ARG A 1 83 ? -46.142 35.942 16.576 1.00 36.69 83 ARG A CA 1
ATOM 627 C C . ARG A 1 83 ? -46.075 35.412 18.015 1.00 36.69 83 ARG A C 1
ATOM 629 O O . ARG A 1 83 ? -46.987 34.768 18.512 1.00 36.69 83 ARG A O 1
ATOM 636 N N . ILE A 1 84 ? -45.094 35.956 18.742 1.00 35.91 84 ILE A N 1
ATOM 637 C CA . ILE A 1 84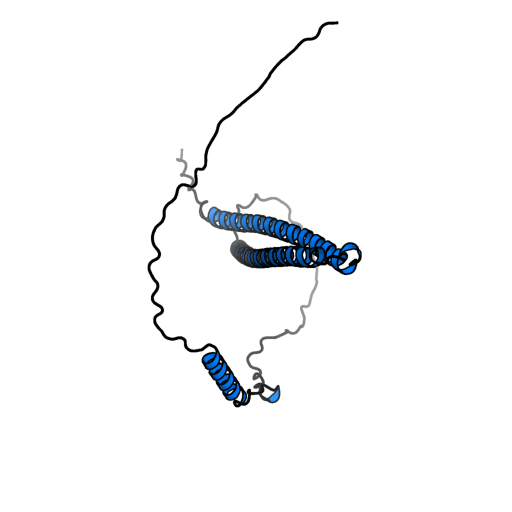 ? -45.197 36.240 20.179 1.00 35.91 84 ILE A CA 1
ATOM 638 C C . ILE A 1 84 ? -45.045 37.764 20.362 1.00 35.91 84 ILE A C 1
ATOM 640 O O . ILE A 1 84 ? -44.084 38.334 19.835 1.00 35.91 84 ILE A O 1
ATOM 644 N N . PRO A 1 85 ? -45.986 38.447 21.038 1.00 36.84 85 PRO A N 1
ATOM 645 C CA . PRO A 1 85 ? -45.852 39.840 21.442 1.00 36.84 85 PRO A CA 1
ATOM 646 C C . PRO A 1 85 ? -45.083 39.945 22.767 1.00 36.84 85 PRO A C 1
ATOM 648 O O . PRO A 1 85 ? -45.166 39.060 23.612 1.00 36.84 85 PRO A O 1
ATOM 651 N N . GLY A 1 86 ? -44.420 41.081 22.978 1.00 31.66 86 GLY A N 1
ATOM 652 C CA . GLY A 1 86 ? -44.061 41.538 24.322 1.00 31.66 86 GLY A CA 1
ATOM 653 C C . GLY A 1 86 ? -42.657 41.165 24.783 1.00 31.66 86 GLY A C 1
ATOM 654 O O . GLY A 1 86 ? -42.468 40.273 25.599 1.00 31.66 86 GLY A O 1
ATOM 655 N N . SER A 1 87 ? -41.676 41.934 24.314 1.00 41.28 87 SER A N 1
ATOM 656 C CA . SER A 1 87 ? -40.449 42.174 25.068 1.00 41.28 87 SER A CA 1
ATOM 657 C C . SER A 1 87 ? -40.740 43.269 26.095 1.00 41.28 87 SER A C 1
ATOM 659 O O . SER A 1 87 ? -40.953 44.416 25.708 1.00 41.28 87 SER A O 1
ATOM 661 N N . THR A 1 88 ? -40.721 42.940 27.385 1.00 32.16 88 THR A N 1
ATOM 662 C CA . THR A 1 88 ? -40.552 43.923 28.463 1.00 32.16 88 THR A CA 1
ATOM 663 C C . THR A 1 88 ? -39.613 43.376 29.528 1.00 32.16 88 THR A C 1
ATOM 665 O O . THR A 1 88 ? -39.636 42.188 29.842 1.00 32.16 88 THR A O 1
ATOM 668 N N . ALA A 1 89 ? -38.796 44.301 30.030 1.00 35.75 89 ALA A N 1
ATOM 669 C CA . ALA A 1 89 ? -37.922 44.254 31.197 1.00 35.75 89 ALA A CA 1
ATOM 670 C C . ALA A 1 89 ? -38.584 43.560 32.416 1.00 35.75 89 ALA A C 1
ATOM 672 O O . ALA A 1 89 ? -39.799 43.428 32.471 1.00 35.75 89 ALA A O 1
ATOM 673 N N . ASP A 1 90 ? -37.889 43.093 33.449 1.00 29.77 90 ASP A N 1
ATOM 674 C CA . ASP A 1 90 ? -36.842 43.780 34.188 1.00 29.77 90 ASP A CA 1
ATOM 675 C C . ASP A 1 90 ? -36.142 42.804 35.159 1.00 29.77 90 ASP A C 1
ATOM 677 O O . ASP A 1 90 ? -36.670 41.755 35.519 1.00 29.77 90 ASP A O 1
ATOM 681 N N . GLN A 1 91 ? -34.941 43.218 35.548 1.00 33.53 91 GLN A N 1
ATOM 682 C CA . GLN A 1 91 ? -34.103 42.882 36.707 1.00 33.53 91 GLN A CA 1
ATOM 683 C C . GLN A 1 91 ? -34.552 41.821 37.740 1.00 33.53 91 GLN A C 1
ATOM 685 O O . GLN A 1 91 ? -35.640 41.885 38.296 1.00 33.53 91 GLN A O 1
ATOM 690 N N . ALA A 1 92 ? -33.595 41.003 38.208 1.00 30.88 92 ALA A N 1
ATOM 691 C CA . ALA A 1 92 ? -32.885 41.259 39.478 1.00 30.88 92 ALA A CA 1
ATOM 692 C C . ALA A 1 92 ? -32.106 40.029 40.003 1.00 30.88 92 ALA A C 1
ATOM 694 O O . ALA A 1 92 ? -32.662 38.980 40.297 1.00 30.88 92 ALA A O 1
ATOM 695 N N . LYS A 1 93 ? -30.792 40.233 40.164 1.00 39.56 93 LYS A N 1
ATOM 696 C CA . LYS A 1 93 ? -29.960 39.946 41.352 1.00 39.56 93 LYS A CA 1
ATOM 697 C C . LYS A 1 93 ? -30.309 38.718 42.226 1.00 39.56 93 LYS A C 1
ATOM 699 O O . LYS A 1 93 ? -31.273 38.732 42.980 1.00 39.56 93 LYS A O 1
ATOM 704 N N . GLY A 1 94 ? -29.379 37.765 42.298 1.00 32.22 94 GLY A N 1
ATOM 705 C CA . GLY A 1 94 ? -29.337 36.742 43.348 1.00 32.22 94 GLY A CA 1
ATOM 706 C C . GLY A 1 94 ? -27.963 36.081 43.423 1.00 32.22 94 GLY A C 1
ATOM 707 O O . GLY A 1 94 ? -27.551 35.395 42.498 1.00 32.22 94 GLY A O 1
ATOM 708 N N . LYS A 1 95 ? -27.236 36.373 44.498 1.00 38.50 95 LYS A N 1
ATOM 709 C CA . LYS A 1 95 ? -25.886 35.906 44.833 1.00 38.50 95 LYS A CA 1
ATOM 710 C C . LYS A 1 95 ? -25.924 34.506 45.470 1.00 38.50 95 LYS A C 1
ATOM 712 O O . LYS A 1 95 ? -26.937 34.119 46.032 1.00 38.50 95 LYS A O 1
ATOM 717 N N . GLU A 1 96 ? -24.740 33.891 45.488 1.00 33.59 96 GLU A N 1
ATOM 718 C CA . GLU A 1 96 ? -24.246 32.917 46.479 1.00 33.59 96 GLU A CA 1
ATOM 719 C C . GLU A 1 96 ? -24.616 31.423 46.328 1.00 33.59 96 GLU A C 1
ATOM 721 O O . GLU A 1 96 ? -25.669 30.943 46.718 1.00 33.59 96 GLU A O 1
ATOM 726 N N . GLN A 1 97 ? -23.620 30.686 45.818 1.00 41.25 97 GLN A N 1
ATOM 727 C CA . GLN A 1 97 ? -22.864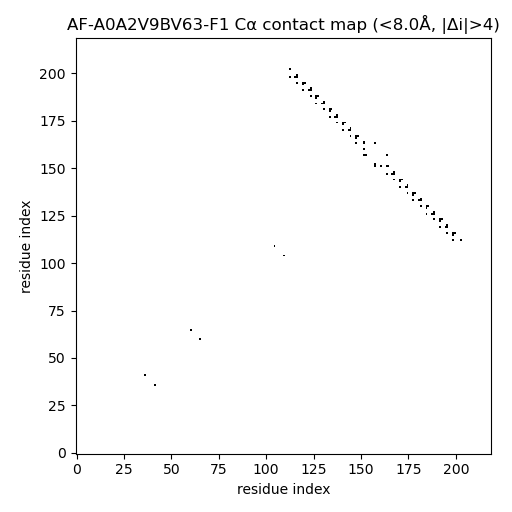 29.674 46.573 1.00 41.25 97 GLN A CA 1
ATOM 728 C C . GLN A 1 97 ? -23.634 28.437 47.076 1.00 41.25 97 GLN A C 1
ATOM 730 O O . GLN A 1 97 ? -24.229 28.426 48.147 1.00 41.25 97 GLN A O 1
ATOM 735 N N . GLY A 1 98 ? -23.475 27.330 46.344 1.00 31.27 98 GLY A N 1
ATOM 736 C CA . GLY A 1 98 ? -23.820 25.977 46.778 1.00 31.27 98 GLY A CA 1
ATOM 737 C C . GLY A 1 98 ? -22.901 24.949 46.113 1.00 31.27 98 GLY A C 1
ATOM 738 O O . GLY A 1 98 ? -22.643 25.036 44.919 1.00 31.27 98 GLY A O 1
ATOM 739 N N . ALA A 1 99 ? -22.374 24.040 46.930 1.00 36.75 99 ALA A N 1
ATOM 740 C CA . ALA A 1 99 ? -21.394 22.973 46.696 1.00 36.75 99 ALA A CA 1
ATOM 741 C C . ALA A 1 99 ? -21.483 22.183 45.362 1.00 36.75 99 ALA A C 1
ATOM 743 O O . ALA A 1 99 ? -22.549 22.119 44.750 1.00 36.75 99 ALA A O 1
ATOM 744 N N . PRO A 1 100 ? -20.388 21.509 44.932 1.00 44.22 100 PRO A N 1
ATOM 745 C CA . PRO A 1 100 ? -20.391 20.695 43.720 1.00 44.22 100 PRO A CA 1
ATOM 746 C C . PRO A 1 100 ? -21.376 19.533 43.878 1.00 44.22 100 PRO A C 1
ATOM 748 O O . PRO A 1 100 ? -21.184 18.640 44.704 1.00 44.22 100 PRO A O 1
ATOM 751 N N . ALA A 1 101 ? -22.451 19.559 43.091 1.00 42.88 101 ALA A N 1
ATOM 752 C CA . ALA A 1 101 ? -23.371 18.443 42.991 1.00 42.88 101 ALA A CA 1
ATOM 753 C C . ALA A 1 101 ? -22.631 17.252 42.375 1.00 42.88 101 ALA A C 1
ATOM 755 O O . ALA A 1 101 ? -22.055 17.339 41.289 1.00 42.88 101 ALA A O 1
ATOM 756 N N . ALA A 1 102 ? -22.634 16.151 43.122 1.00 48.06 102 ALA A N 1
ATOM 757 C CA . ALA A 1 102 ? -22.132 14.865 42.697 1.00 48.06 102 ALA A CA 1
ATOM 758 C C . ALA A 1 102 ? -22.778 14.450 41.369 1.00 48.06 102 ALA A C 1
ATOM 760 O O . ALA A 1 102 ? -23.982 14.594 41.156 1.00 48.06 102 ALA A O 1
ATOM 761 N N . ASN A 1 103 ? -21.921 13.946 40.492 1.00 51.72 103 ASN A N 1
ATOM 762 C CA . ASN A 1 103 ? -22.177 13.567 39.116 1.00 51.72 103 ASN A CA 1
ATOM 763 C C . ASN A 1 103 ? -23.145 12.368 39.053 1.00 51.72 103 ASN A C 1
ATOM 765 O O . ASN A 1 103 ? -22.719 11.219 38.965 1.00 51.72 103 ASN A O 1
ATOM 769 N N . ALA A 1 104 ? -24.451 12.618 39.138 1.00 56.38 104 ALA A N 1
ATOM 770 C CA . ALA A 1 104 ? -25.451 11.672 38.663 1.00 56.38 104 ALA A CA 1
ATOM 771 C C . ALA A 1 104 ? -25.572 11.888 37.153 1.00 56.38 104 ALA A C 1
ATOM 773 O O . ALA A 1 104 ? -26.140 12.891 36.720 1.00 56.38 104 ALA A O 1
ATOM 774 N N . ALA A 1 105 ? -24.974 10.988 36.366 1.00 58.47 105 ALA A N 1
ATOM 775 C CA . ALA A 1 105 ? -25.016 11.041 34.909 1.00 58.47 105 ALA A CA 1
ATOM 776 C C . ALA A 1 105 ? -26.463 11.243 34.439 1.00 58.47 105 ALA A C 1
ATOM 778 O O . ALA A 1 105 ? -27.349 10.434 34.733 1.00 58.47 105 ALA A O 1
ATOM 779 N N . ARG A 1 106 ? -26.718 12.352 33.740 1.00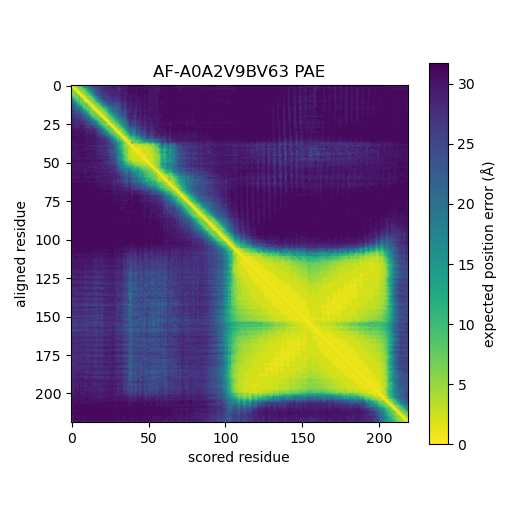 66.06 106 ARG A N 1
ATOM 780 C CA . ARG A 1 106 ? -28.038 12.642 33.184 1.00 66.06 106 ARG A CA 1
ATOM 781 C C . ARG A 1 106 ? -28.304 11.628 32.059 1.00 66.06 106 ARG A C 1
ATOM 783 O O . ARG A 1 106 ? -27.367 11.266 31.349 1.00 66.06 106 ARG A O 1
ATOM 790 N N . PRO A 1 107 ? -29.555 11.196 31.819 1.00 67.50 107 PRO A N 1
ATOM 791 C CA . PRO A 1 107 ? -29.883 10.279 30.717 1.00 67.50 107 PRO A CA 1
ATOM 792 C C . PRO A 1 107 ? -29.372 10.758 29.345 1.00 67.50 107 PRO A C 1
ATOM 794 O O . PRO A 1 107 ? -29.028 9.954 28.480 1.00 67.50 107 PRO A O 1
ATOM 797 N N . GLU A 1 108 ? -29.262 12.077 29.166 1.00 70.62 108 GLU A N 1
ATOM 798 C CA . GLU A 1 108 ? -28.696 12.706 27.970 1.00 70.62 108 GLU A CA 1
ATOM 799 C C . GLU A 1 108 ? -27.198 12.420 27.774 1.00 70.62 108 GLU A C 1
ATOM 801 O O . GLU A 1 108 ? -26.746 12.306 26.636 1.00 70.62 108 GLU A O 1
ATOM 806 N N . ASP A 1 109 ? -26.427 12.258 28.851 1.00 75.56 109 ASP A N 1
ATOM 807 C CA . ASP A 1 109 ? -24.983 12.007 28.786 1.00 75.56 109 ASP A CA 1
ATOM 808 C C . ASP A 1 109 ? -24.690 10.545 28.420 1.00 75.56 109 ASP A C 1
ATOM 810 O O . ASP A 1 109 ? -23.782 10.264 27.637 1.00 75.56 109 ASP A O 1
ATOM 814 N N . ALA A 1 110 ? -25.527 9.612 28.887 1.00 80.25 110 ALA A N 1
ATOM 815 C CA . ALA A 1 110 ? -25.456 8.204 28.495 1.00 80.25 110 ALA A CA 1
ATOM 816 C C . ALA A 1 110 ? -25.802 8.000 27.007 1.00 80.25 110 ALA A C 1
ATOM 818 O O . ALA A 1 110 ? -25.126 7.243 26.307 1.00 80.25 110 ALA A O 1
ATOM 819 N N . SER A 1 111 ? -26.815 8.714 26.498 1.00 83.81 111 SER A N 1
ATOM 820 C CA . SER A 1 111 ? -27.177 8.668 25.075 1.00 83.81 111 SER A CA 1
ATOM 821 C C . SER A 1 111 ? -26.075 9.240 24.177 1.00 83.81 111 SER A C 1
ATOM 823 O O . SER A 1 111 ? -25.822 8.695 23.101 1.00 83.81 111 SER A O 1
ATOM 825 N N . LYS A 1 112 ? -25.405 10.319 24.604 1.00 88.38 112 LYS A N 1
ATOM 826 C CA . LYS A 1 112 ? -24.269 10.904 23.872 1.00 88.38 112 LYS A CA 1
ATOM 827 C C . LYS A 1 112 ? -23.068 9.957 23.849 1.00 88.38 112 LYS A C 1
ATOM 829 O O . LYS A 1 112 ? -22.528 9.709 22.776 1.00 88.38 112 LYS A O 1
ATOM 834 N N . ALA A 1 113 ? -22.718 9.350 24.985 1.00 87.50 113 ALA A N 1
ATOM 835 C CA . ALA A 1 113 ? -21.612 8.394 25.072 1.00 87.50 113 ALA A CA 1
ATOM 836 C C . ALA A 1 113 ? -21.824 7.153 24.182 1.00 87.50 113 ALA A C 1
ATOM 838 O O . ALA A 1 113 ? -20.900 6.703 23.502 1.00 87.50 113 ALA A O 1
ATOM 839 N N . ALA A 1 114 ? -23.052 6.622 24.126 1.00 89.25 114 ALA A N 1
ATOM 840 C CA . ALA A 1 114 ? -23.392 5.513 23.232 1.00 89.25 114 ALA A CA 1
ATOM 841 C C . ALA A 1 114 ? -23.267 5.905 21.748 1.00 89.25 114 ALA A C 1
ATOM 843 O O . ALA A 1 114 ? -22.767 5.126 20.935 1.00 89.25 114 ALA A O 1
ATOM 844 N N . GLN A 1 115 ? -23.681 7.125 21.393 1.00 92.00 115 GLN A N 1
ATOM 845 C CA . GLN A 1 115 ? -23.568 7.633 20.028 1.00 92.00 115 GLN A CA 1
ATOM 846 C C . GLN A 1 115 ? -22.107 7.869 19.613 1.00 92.00 115 GLN A C 1
ATOM 848 O O . GLN A 1 115 ? -21.740 7.576 18.476 1.00 92.00 115 GLN A O 1
ATOM 853 N N . GLU A 1 116 ? -21.268 8.379 20.515 1.00 92.88 116 GLU A N 1
ATOM 854 C CA . GLU A 1 116 ? -19.829 8.549 20.282 1.00 92.88 116 GLU A CA 1
ATOM 855 C C . GLU A 1 116 ? -19.116 7.209 20.100 1.00 92.88 116 GLU A C 1
ATOM 857 O O . GLU A 1 116 ? -18.305 7.073 19.186 1.00 92.88 116 GLU A O 1
ATOM 862 N N . LEU A 1 117 ? -19.470 6.195 20.896 1.00 93.75 117 LEU A N 1
ATOM 863 C CA . LEU A 1 117 ? -18.935 4.843 20.741 1.00 93.75 117 LEU A CA 1
ATOM 864 C C . LEU A 1 117 ? -19.319 4.247 19.381 1.00 93.75 117 LEU A C 1
ATOM 866 O O . LEU A 1 117 ? -18.447 3.751 18.670 1.00 93.75 117 LEU A O 1
ATOM 870 N N . ALA A 1 118 ? -20.588 4.357 18.979 1.00 94.81 118 ALA A N 1
ATOM 871 C CA . ALA A 1 118 ? -21.052 3.847 17.688 1.00 94.81 118 ALA A CA 1
ATOM 872 C C . ALA A 1 118 ? -20.350 4.530 16.499 1.00 94.81 118 ALA A C 1
ATOM 874 O O . ALA A 1 118 ? -19.950 3.861 15.545 1.00 94.81 118 ALA A O 1
ATOM 875 N N . LYS A 1 119 ? -20.152 5.855 16.565 1.00 95.88 119 LYS A N 1
ATOM 876 C CA . LYS A 1 119 ? -19.374 6.600 15.559 1.00 95.88 119 LYS A CA 1
ATOM 877 C C . LYS A 1 119 ? -17.921 6.138 15.532 1.00 95.88 119 LYS A C 1
ATOM 879 O O . LYS A 1 119 ? -17.397 5.831 14.467 1.00 95.88 119 LYS A O 1
ATOM 884 N N . ALA A 1 120 ? -17.296 6.012 16.701 1.00 95.12 120 ALA A N 1
ATOM 885 C CA . ALA A 1 120 ? -15.905 5.607 16.796 1.00 95.12 120 ALA A CA 1
ATOM 886 C C . ALA A 1 120 ? -15.658 4.193 16.239 1.00 95.12 120 ALA A C 1
ATOM 888 O O . ALA A 1 120 ? -14.639 3.958 15.586 1.00 95.12 120 ALA A O 1
ATOM 889 N N . GLU A 1 121 ? -16.594 3.264 16.457 1.00 95.38 121 GLU A N 1
ATOM 890 C CA . GLU A 1 121 ? -16.564 1.916 15.882 1.00 95.38 121 GLU A CA 1
ATOM 891 C C . GLU A 1 121 ? -16.768 1.918 14.358 1.00 95.38 121 GLU A C 1
ATOM 893 O O . GLU A 1 121 ? -16.075 1.178 13.650 1.00 95.38 121 GLU A O 1
ATOM 898 N N . ALA A 1 122 ? -17.660 2.768 13.840 1.00 97.25 122 ALA A N 1
ATOM 899 C CA . ALA A 1 122 ? -17.860 2.938 12.401 1.00 97.25 122 ALA A CA 1
ATOM 900 C C . ALA A 1 122 ? -16.601 3.495 11.712 1.00 97.25 122 ALA A C 1
ATOM 902 O O . ALA A 1 122 ? -16.140 2.925 10.719 1.00 97.25 122 ALA A O 1
ATOM 903 N N . ASP A 1 123 ? -15.988 4.533 12.282 1.00 95.69 123 ASP A N 1
ATOM 904 C CA . ASP A 1 123 ? -14.738 5.118 11.783 1.00 95.69 123 ASP A CA 1
ATOM 905 C C . ASP A 1 123 ? -13.594 4.095 11.800 1.00 95.69 123 ASP A C 1
ATOM 907 O O . ASP A 1 123 ? -12.793 4.014 10.868 1.00 95.69 123 ASP A O 1
ATOM 911 N N . LEU A 1 124 ? -13.527 3.254 12.837 1.00 97.06 124 LEU A N 1
ATOM 912 C CA . LEU A 1 124 ? -12.549 2.170 12.931 1.00 97.06 124 LEU A CA 1
ATOM 913 C C . LEU A 1 124 ? -12.747 1.155 11.794 1.00 97.06 124 LEU A C 1
ATOM 915 O O . LEU A 1 124 ? -11.767 0.703 11.193 1.00 97.06 124 LEU A O 1
ATOM 919 N N . ALA A 1 125 ? -13.992 0.795 11.473 1.00 97.12 125 ALA A N 1
ATOM 920 C CA . ALA A 1 125 ? -14.295 -0.088 10.349 1.00 97.12 125 ALA A CA 1
ATOM 921 C C . ALA A 1 125 ? -13.893 0.535 9.000 1.00 97.12 125 ALA A C 1
ATOM 923 O O . ALA A 1 125 ? -13.278 -0.149 8.177 1.00 97.12 125 ALA A O 1
ATOM 924 N N . GLN A 1 126 ? -14.155 1.828 8.799 1.00 97.88 126 GLN A N 1
ATOM 925 C CA . GLN A 1 126 ? -13.729 2.556 7.600 1.00 97.88 126 GLN A CA 1
ATOM 926 C C . GLN A 1 126 ? -12.201 2.637 7.484 1.00 97.88 126 GLN A C 1
ATOM 928 O O . GLN A 1 126 ? -11.651 2.338 6.425 1.00 97.88 126 GLN A O 1
ATOM 933 N N . LEU A 1 127 ? -11.494 2.947 8.575 1.00 97.94 127 LEU A N 1
ATOM 934 C CA . LEU A 1 127 ? -10.027 2.986 8.608 1.00 97.94 127 LEU A CA 1
ATOM 935 C C . LEU A 1 127 ? -9.404 1.630 8.261 1.00 97.94 127 LEU A C 1
ATOM 937 O O . LEU A 1 127 ? -8.405 1.586 7.547 1.00 97.94 127 LEU A O 1
ATOM 941 N N . LYS A 1 128 ? -10.000 0.512 8.699 1.00 97.94 128 LYS A N 1
ATOM 942 C CA . LYS A 1 128 ? -9.553 -0.834 8.286 1.00 97.94 128 LYS A CA 1
ATOM 943 C C . LYS A 1 128 ? -9.668 -1.037 6.780 1.00 97.94 128 LYS A C 1
ATOM 945 O O . LYS A 1 128 ? -8.763 -1.605 6.174 1.00 97.94 128 LYS A O 1
ATOM 950 N N . GLN A 1 129 ? -10.777 -0.603 6.183 1.00 98.31 129 GLN A N 1
ATOM 951 C CA . GLN A 1 129 ? -10.984 -0.715 4.740 1.00 98.31 129 GLN A CA 1
ATOM 952 C C . GLN A 1 129 ? -9.984 0.153 3.973 1.00 98.31 129 GLN A C 1
ATOM 954 O O . GLN A 1 129 ? -9.349 -0.343 3.046 1.00 98.31 129 GLN A O 1
ATOM 959 N N . GLN A 1 130 ? -9.796 1.406 4.393 1.00 98.00 130 GLN A N 1
ATOM 960 C CA . GLN A 1 130 ? -8.817 2.317 3.796 1.00 98.00 130 GLN A CA 1
ATOM 961 C C . GLN A 1 130 ? -7.399 1.753 3.882 1.00 98.00 130 GLN A C 1
ATOM 963 O O . GLN A 1 130 ? -6.692 1.738 2.881 1.00 98.00 130 GLN A O 1
ATOM 968 N N . LEU A 1 131 ? -7.007 1.212 5.038 1.00 98.38 131 LEU A N 1
ATOM 969 C CA . LEU A 1 131 ? -5.703 0.577 5.220 1.00 98.38 131 LEU A CA 1
ATOM 970 C C . LEU A 1 131 ? -5.533 -0.618 4.272 1.00 98.38 131 LEU A C 1
ATOM 972 O O . LEU A 1 131 ? -4.514 -0.719 3.597 1.00 98.38 131 LEU A O 1
ATOM 976 N N . ALA A 1 132 ? -6.542 -1.486 4.155 1.00 98.50 132 ALA A N 1
ATOM 977 C CA . ALA A 1 132 ? -6.488 -2.630 3.247 1.00 98.50 132 ALA A CA 1
ATOM 978 C C . ALA A 1 132 ? -6.400 -2.221 1.765 1.00 98.50 132 ALA A C 1
ATOM 980 O O . ALA A 1 132 ? -5.764 -2.919 0.975 1.00 98.50 132 ALA A O 1
ATOM 981 N N . ILE A 1 133 ? -7.044 -1.118 1.375 1.00 98.50 133 ILE A N 1
ATOM 982 C CA . ILE A 1 133 ? -6.943 -0.557 0.021 1.00 98.50 133 ILE A CA 1
ATOM 983 C C . ILE A 1 133 ? -5.542 0.024 -0.196 1.00 98.50 133 ILE A C 1
ATOM 985 O O . ILE A 1 133 ? -4.866 -0.385 -1.136 1.00 98.50 133 ILE A O 1
ATOM 989 N N . ALA A 1 134 ? -5.060 0.870 0.715 1.00 98.50 134 ALA A N 1
ATOM 990 C CA . ALA A 1 134 ? -3.742 1.494 0.622 1.00 98.50 134 ALA A CA 1
ATOM 991 C C . ALA A 1 134 ? -2.602 0.457 0.574 1.00 98.50 134 ALA A C 1
ATOM 993 O O . ALA A 1 134 ? -1.670 0.587 -0.219 1.00 98.50 134 ALA A O 1
ATOM 994 N N . GLU A 1 135 ? -2.687 -0.623 1.359 1.00 98.44 135 GLU A N 1
ATOM 995 C CA . GLU A 1 135 ? -1.707 -1.717 1.316 1.00 98.44 135 GLU A CA 1
ATOM 996 C C . GLU A 1 135 ? -1.732 -2.478 -0.019 1.00 98.44 135 GLU A C 1
ATOM 998 O O . GLU A 1 135 ? -0.675 -2.840 -0.545 1.00 98.44 135 GLU A O 1
ATOM 1003 N N . LYS A 1 136 ? -2.917 -2.689 -0.609 1.00 98.69 136 LYS A N 1
ATOM 1004 C CA . LYS A 1 136 ? -3.036 -3.276 -1.953 1.00 98.69 136 LYS A CA 1
ATOM 1005 C C . LYS A 1 136 ? -2.456 -2.351 -3.016 1.00 98.69 136 LYS A C 1
ATOM 1007 O O . LYS A 1 136 ? -1.703 -2.815 -3.866 1.00 98.69 136 LYS A O 1
ATOM 1012 N N . ASP A 1 137 ? -2.754 -1.061 -2.945 1.00 98.25 137 ASP A N 1
ATOM 1013 C CA . ASP A 1 137 ? -2.277 -0.065 -3.902 1.00 98.25 137 ASP A CA 1
ATOM 1014 C C . ASP A 1 137 ? -0.760 0.123 -3.837 1.00 98.25 137 ASP A C 1
ATOM 1016 O O . ASP A 1 137 ? -0.113 0.329 -4.870 1.00 98.25 137 ASP A O 1
ATOM 1020 N N . LEU A 1 138 ? -0.183 0.027 -2.637 1.00 98.69 138 LEU A N 1
ATOM 1021 C CA . LEU A 1 138 ? 1.258 -0.042 -2.423 1.00 98.69 138 LEU A CA 1
ATOM 1022 C C . LEU A 1 138 ? 1.823 -1.295 -3.101 1.00 98.69 138 LEU A C 1
ATOM 1024 O O . LEU A 1 138 ? 2.787 -1.195 -3.860 1.00 98.69 138 LEU A O 1
ATOM 1028 N N . ASN A 1 139 ? 1.223 -2.467 -2.869 1.00 98.69 139 ASN A N 1
ATOM 1029 C CA . ASN A 1 139 ? 1.698 -3.715 -3.465 1.00 98.69 139 ASN A CA 1
ATOM 1030 C C . ASN A 1 139 ? 1.652 -3.680 -4.999 1.00 98.69 139 ASN A C 1
ATOM 1032 O O . ASN A 1 139 ? 2.609 -4.098 -5.647 1.00 98.69 139 ASN A O 1
ATOM 1036 N N . ILE A 1 140 ? 0.571 -3.151 -5.576 1.00 98.62 140 ILE A N 1
ATOM 1037 C CA . ILE A 1 140 ? 0.440 -2.975 -7.026 1.00 98.62 140 ILE A CA 1
ATOM 1038 C C . ILE A 1 140 ? 1.553 -2.061 -7.543 1.00 98.62 140 ILE A C 1
ATOM 1040 O O . ILE A 1 140 ? 2.275 -2.469 -8.448 1.00 98.62 140 ILE A O 1
ATOM 1044 N N . ALA A 1 141 ? 1.765 -0.897 -6.919 1.00 98.50 141 ALA A N 1
ATOM 1045 C CA . ALA A 1 141 ? 2.816 0.034 -7.332 1.00 98.50 141 ALA A CA 1
ATOM 1046 C C . ALA A 1 141 ? 4.219 -0.592 -7.243 1.00 98.50 141 ALA A C 1
ATOM 1048 O O . ALA A 1 141 ? 5.032 -0.425 -8.145 1.00 98.50 141 ALA A O 1
ATOM 1049 N N . GLN A 1 142 ? 4.505 -1.378 -6.198 1.00 98.69 142 GLN A N 1
ATOM 1050 C CA . GLN A 1 142 ? 5.775 -2.105 -6.078 1.00 98.69 142 GLN A CA 1
ATOM 1051 C C . GLN A 1 142 ? 5.976 -3.137 -7.189 1.00 98.69 142 GLN A C 1
ATOM 1053 O O . GLN A 1 142 ? 7.089 -3.295 -7.694 1.00 98.69 142 GLN A O 1
ATOM 1058 N N . ARG A 1 143 ? 4.915 -3.862 -7.555 1.00 98.81 143 ARG A N 1
ATOM 1059 C CA . ARG A 1 143 ? 4.966 -4.852 -8.636 1.00 98.81 143 ARG A CA 1
ATOM 1060 C C . ARG A 1 143 ? 5.122 -4.184 -9.995 1.00 98.81 143 ARG A C 1
ATOM 1062 O O . ARG A 1 143 ? 5.894 -4.683 -10.807 1.00 98.81 143 ARG A O 1
ATOM 1069 N N . GLU A 1 144 ? 4.432 -3.070 -10.216 1.00 98.25 144 GLU A N 1
ATOM 1070 C CA . GLU A 1 144 ? 4.553 -2.267 -11.431 1.00 98.25 144 GLU A CA 1
ATOM 1071 C C . GLU A 1 144 ? 5.962 -1.695 -11.571 1.00 98.25 144 GLU A C 1
ATOM 1073 O O . GLU A 1 144 ? 6.603 -1.921 -12.590 1.00 98.25 144 GLU A O 1
ATOM 1078 N N . PHE A 1 145 ? 6.510 -1.096 -10.512 1.00 98.69 145 PHE A N 1
ATOM 1079 C CA . PHE A 1 145 ? 7.895 -0.629 -10.500 1.00 98.69 145 PHE A CA 1
ATOM 1080 C C . PHE A 1 145 ? 8.886 -1.750 -10.820 1.00 98.69 145 PHE A C 1
ATOM 1082 O O . PHE A 1 145 ? 9.788 -1.569 -11.631 1.00 98.69 145 PHE A O 1
ATOM 1089 N N . ALA A 1 146 ? 8.725 -2.934 -10.220 1.00 98.62 146 ALA A N 1
ATOM 1090 C CA . ALA A 1 146 ? 9.599 -4.066 -10.514 1.00 98.62 146 ALA A CA 1
ATOM 1091 C C . ALA A 1 146 ? 9.505 -4.509 -11.987 1.00 98.62 146 ALA A C 1
ATOM 1093 O O . ALA A 1 146 ? 10.535 -4.809 -12.594 1.00 98.62 146 ALA A O 1
ATOM 1094 N N . LEU A 1 147 ? 8.292 -4.524 -12.549 1.00 98.50 147 LEU A N 1
ATOM 1095 C CA . LEU A 1 147 ? 8.028 -4.894 -13.938 1.00 98.50 147 LEU A CA 1
ATOM 1096 C C . LEU A 1 147 ? 8.594 -3.865 -14.923 1.00 98.50 147 LEU A C 1
ATOM 1098 O O . LEU A 1 147 ? 9.289 -4.238 -15.868 1.00 98.50 147 LEU A O 1
ATOM 1102 N N . ASP A 1 148 ? 8.340 -2.581 -14.698 1.00 98.12 148 ASP A N 1
ATOM 1103 C CA . ASP A 1 148 ? 8.848 -1.507 -15.549 1.00 98.12 148 ASP A CA 1
ATOM 1104 C C . ASP A 1 148 ? 10.366 -1.416 -15.463 1.00 98.12 148 ASP A C 1
ATOM 1106 O O . ASP A 1 148 ? 11.031 -1.215 -16.474 1.00 98.12 148 ASP A O 1
ATOM 1110 N N . ARG A 1 149 ? 10.940 -1.648 -14.278 1.00 98.38 149 ARG A N 1
ATOM 1111 C CA . ARG A 1 149 ? 12.392 -1.664 -14.099 1.00 98.38 149 ARG A CA 1
ATOM 1112 C C . ARG A 1 149 ? 13.023 -2.787 -14.908 1.00 98.38 149 ARG A C 1
ATOM 1114 O O . ARG A 1 149 ? 14.035 -2.577 -15.568 1.00 98.38 149 ARG A O 1
ATOM 1121 N N . GLN A 1 150 ? 12.421 -3.975 -14.872 1.00 98.19 150 GLN A N 1
ATOM 1122 C CA . GLN A 1 150 ? 12.856 -5.090 -15.707 1.00 98.19 150 GLN A CA 1
ATOM 1123 C C . GLN A 1 150 ? 12.705 -4.758 -17.194 1.00 98.19 150 GLN A C 1
ATOM 1125 O O . GLN A 1 150 ? 13.620 -5.029 -17.964 1.00 98.19 150 GLN A O 1
ATOM 1130 N N . THR A 1 151 ? 11.586 -4.153 -17.588 1.00 97.06 151 THR A N 1
ATOM 1131 C CA . THR A 1 151 ? 11.312 -3.783 -18.981 1.00 97.06 151 THR A CA 1
ATOM 1132 C C . THR A 1 151 ? 12.339 -2.772 -19.492 1.00 97.06 151 THR A C 1
ATOM 1134 O O . THR A 1 151 ? 12.989 -3.032 -20.502 1.00 97.06 151 THR A O 1
ATOM 1137 N N . HIS A 1 152 ? 12.565 -1.680 -18.758 1.00 97.44 152 HIS A N 1
ATOM 1138 C CA . HIS A 1 152 ? 13.525 -0.637 -19.109 1.00 97.44 152 HIS A CA 1
ATOM 1139 C C . HIS A 1 152 ? 14.942 -1.206 -19.248 1.00 97.44 152 HIS A C 1
ATOM 1141 O O . HIS A 1 152 ? 15.540 -1.076 -20.308 1.00 97.44 152 HIS A O 1
ATOM 1147 N N . TYR A 1 153 ? 15.451 -1.933 -18.246 1.00 97.69 153 TYR A N 1
ATOM 1148 C CA . TYR A 1 153 ? 16.820 -2.468 -18.292 1.00 97.69 153 TYR A CA 1
ATOM 1149 C C . TYR A 1 153 ? 16.999 -3.719 -19.164 1.00 97.69 153 TYR A C 1
ATOM 1151 O O . TYR A 1 153 ? 18.133 -4.130 -19.404 1.00 97.69 153 TYR A O 1
ATOM 1159 N N . SER A 1 154 ? 15.917 -4.339 -19.643 1.00 97.12 154 SER A N 1
ATOM 1160 C CA . SER A 1 154 ? 16.011 -5.424 -20.631 1.00 97.12 154 SER A CA 1
ATOM 1161 C C . SER A 1 154 ? 16.292 -4.917 -22.046 1.00 97.12 154 SER A C 1
ATOM 1163 O O . SER A 1 154 ? 16.792 -5.674 -22.879 1.00 97.12 154 SER A O 1
ATOM 1165 N N . ASN A 1 155 ? 16.011 -3.639 -22.314 1.00 94.62 155 ASN A N 1
ATOM 1166 C CA . ASN A 1 155 ? 16.313 -3.015 -23.592 1.00 94.62 155 ASN A CA 1
ATOM 1167 C C . ASN A 1 155 ? 17.810 -2.669 -23.657 1.00 94.62 155 ASN A C 1
ATOM 1169 O O . ASN A 1 155 ? 18.301 -1.961 -22.781 1.00 94.62 155 ASN A O 1
ATOM 1173 N N . PRO A 1 156 ? 18.555 -3.092 -24.694 1.00 96.12 156 PRO A N 1
ATOM 1174 C CA . PRO A 1 156 ? 19.983 -2.781 -24.808 1.00 96.12 156 PRO A CA 1
ATOM 1175 C C . PRO A 1 156 ? 20.266 -1.279 -24.984 1.00 96.12 156 PRO A C 1
ATOM 1177 O O . PRO A 1 156 ? 21.366 -0.833 -24.677 1.00 96.12 156 PRO A O 1
ATOM 1180 N N . ASP A 1 157 ? 19.272 -0.504 -25.429 1.00 96.06 157 ASP A N 1
ATOM 1181 C CA . ASP A 1 157 ? 19.365 0.943 -25.663 1.00 96.06 157 ASP A CA 1
ATOM 1182 C C . ASP A 1 157 ? 18.726 1.795 -24.543 1.00 96.06 157 ASP A C 1
ATOM 1184 O O . ASP A 1 157 ? 18.385 2.961 -24.733 1.00 96.06 157 ASP A O 1
ATOM 1188 N N . TYR A 1 158 ? 18.533 1.229 -23.343 1.00 97.00 158 TYR A N 1
ATOM 1189 C CA . TYR A 1 158 ? 17.826 1.900 -22.238 1.00 97.00 158 TYR A CA 1
ATOM 1190 C C . TYR A 1 158 ? 18.440 3.246 -21.817 1.00 97.00 158 TYR A C 1
ATOM 1192 O O . TYR A 1 158 ? 17.753 4.101 -21.265 1.00 97.00 158 TYR A O 1
ATOM 1200 N N . GLN A 1 159 ? 19.730 3.455 -22.089 1.00 97.25 159 GLN A N 1
ATOM 1201 C CA . GLN A 1 159 ? 20.449 4.689 -21.760 1.00 97.25 159 GLN A CA 1
ATOM 1202 C C . GLN A 1 159 ? 19.894 5.917 -22.497 1.00 97.25 159 GLN A C 1
ATOM 1204 O O . GLN A 1 159 ? 20.081 7.045 -22.042 1.00 97.25 159 GLN A O 1
ATOM 1209 N N . HIS A 1 160 ? 19.210 5.709 -23.623 1.00 97.44 160 HIS A N 1
ATOM 1210 C CA . HIS A 1 160 ? 18.562 6.766 -24.397 1.00 97.44 160 HIS A CA 1
ATOM 1211 C C . HIS A 1 160 ? 17.045 6.839 -24.155 1.00 97.44 160 HIS A C 1
ATOM 1213 O O . HIS A 1 160 ? 16.384 7.765 -24.627 1.00 97.44 160 HIS A O 1
ATOM 1219 N N . ASP A 1 161 ? 16.492 5.926 -23.353 1.00 96.50 161 ASP A N 1
ATOM 1220 C CA . ASP A 1 161 ? 15.079 5.889 -22.977 1.00 96.50 161 ASP A CA 1
ATOM 1221 C C . ASP A 1 161 ? 14.793 6.782 -21.754 1.00 96.50 161 ASP A C 1
ATOM 1223 O O . ASP A 1 161 ? 14.569 6.328 -20.627 1.00 96.50 161 ASP A O 1
ATOM 1227 N N . ALA A 1 162 ? 14.793 8.097 -21.984 1.00 97.62 162 ALA A N 1
ATOM 1228 C CA . ALA A 1 162 ? 14.469 9.081 -20.950 1.00 97.62 162 ALA A CA 1
ATOM 1229 C C . ALA A 1 162 ? 13.031 8.931 -20.415 1.00 97.62 162 ALA A C 1
ATOM 1231 O O . ALA A 1 162 ? 12.779 9.207 -19.242 1.00 97.62 162 ALA A O 1
ATOM 1232 N N . ALA A 1 163 ? 12.094 8.475 -21.253 1.00 97.19 163 ALA A N 1
ATOM 1233 C CA . ALA A 1 163 ? 10.699 8.284 -20.868 1.00 97.19 163 ALA A CA 1
ATOM 1234 C C . ALA A 1 163 ? 10.536 7.108 -19.896 1.00 97.19 163 ALA A C 1
ATOM 1236 O O . ALA A 1 163 ? 9.866 7.246 -18.871 1.00 97.19 163 ALA A O 1
ATOM 1237 N N . GLY A 1 164 ? 11.186 5.973 -20.173 1.00 96.88 164 GLY A N 1
ATOM 1238 C CA . GLY A 1 164 ? 11.208 4.831 -19.264 1.00 96.88 164 GLY A CA 1
ATOM 1239 C C . GLY A 1 164 ? 11.861 5.176 -17.931 1.00 96.88 164 GLY A C 1
ATOM 1240 O O . GLY A 1 164 ? 11.323 4.822 -16.883 1.00 96.88 164 GLY A O 1
ATOM 1241 N N . LYS A 1 165 ? 12.954 5.952 -17.945 1.00 97.81 165 LYS A N 1
ATOM 1242 C CA . LYS A 1 165 ? 13.569 6.426 -16.700 1.00 97.81 165 LYS A CA 1
ATOM 1243 C C . LYS A 1 165 ? 12.630 7.331 -15.896 1.00 97.81 165 LYS A C 1
ATOM 1245 O O . LYS A 1 165 ? 12.447 7.086 -14.708 1.00 97.81 165 LYS A O 1
ATOM 1250 N N . ALA A 1 166 ? 11.993 8.311 -16.538 1.00 98.44 166 ALA A N 1
ATOM 1251 C CA . ALA A 1 166 ? 11.028 9.186 -15.872 1.00 98.44 166 ALA A CA 1
ATOM 1252 C C . ALA A 1 166 ? 9.868 8.392 -15.246 1.00 98.44 166 ALA A C 1
ATOM 1254 O O . ALA A 1 166 ? 9.491 8.649 -14.107 1.00 98.44 166 ALA A O 1
ATOM 1255 N N . LYS A 1 167 ? 9.363 7.359 -15.938 1.00 98.19 167 LYS A N 1
ATOM 1256 C CA . LYS A 1 167 ? 8.321 6.473 -15.397 1.00 98.19 167 LYS A CA 1
ATOM 1257 C C . LYS A 1 167 ? 8.777 5.740 -14.129 1.00 98.19 167 LYS A C 1
ATOM 1259 O O . LYS A 1 167 ? 7.994 5.602 -13.190 1.00 98.19 167 LYS A O 1
ATOM 1264 N N . LEU A 1 168 ? 10.026 5.266 -14.087 1.00 98.44 168 LEU A N 1
ATOM 1265 C CA . LEU A 1 168 ? 10.582 4.617 -12.894 1.00 98.44 168 LEU A CA 1
ATOM 1266 C C . LEU A 1 168 ? 10.693 5.583 -11.718 1.00 98.44 168 LEU A C 1
ATOM 1268 O O . LEU A 1 168 ? 10.312 5.212 -10.609 1.00 98.44 168 LEU A O 1
ATOM 1272 N N . ASP A 1 169 ? 11.162 6.803 -11.970 1.00 98.50 169 ASP A N 1
ATOM 1273 C CA . ASP A 1 169 ? 11.288 7.837 -10.944 1.00 98.50 169 ASP A CA 1
ATOM 1274 C C . ASP A 1 169 ? 9.897 8.232 -10.397 1.00 98.50 169 ASP A C 1
ATOM 1276 O O . ASP A 1 169 ? 9.696 8.321 -9.183 1.00 98.50 169 ASP A O 1
ATOM 1280 N N . ASP A 1 170 ? 8.892 8.372 -11.270 1.00 98.62 170 ASP A N 1
ATOM 1281 C CA . ASP A 1 170 ? 7.502 8.632 -10.877 1.00 98.62 170 ASP A CA 1
ATOM 1282 C C . ASP A 1 170 ? 6.913 7.495 -10.030 1.00 98.62 170 ASP A C 1
ATOM 1284 O O . ASP A 1 170 ? 6.283 7.744 -8.997 1.00 98.62 170 ASP A O 1
ATOM 1288 N N . LEU A 1 171 ? 7.126 6.236 -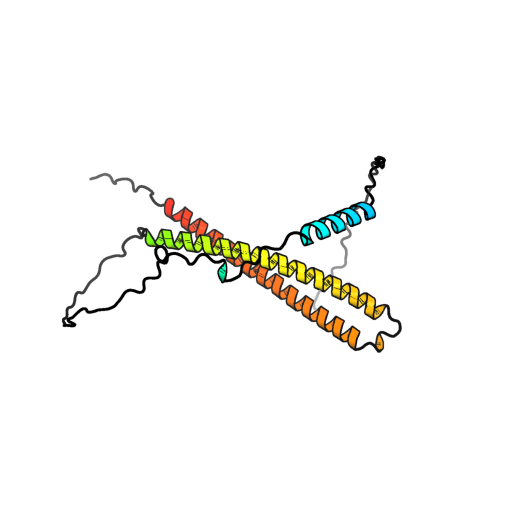10.426 1.00 98.50 171 LEU A N 1
ATOM 1289 C CA . LEU A 1 171 ? 6.668 5.075 -9.658 1.00 98.50 171 LEU A CA 1
ATOM 1290 C C . LEU A 1 171 ? 7.377 4.958 -8.308 1.00 98.50 171 LEU A C 1
ATOM 1292 O O . LEU A 1 171 ? 6.740 4.613 -7.311 1.00 98.50 171 LEU A O 1
ATOM 1296 N N . GLU A 1 172 ? 8.669 5.273 -8.238 1.00 98.56 172 GLU A N 1
ATOM 1297 C CA . GLU A 1 172 ? 9.409 5.318 -6.977 1.00 98.56 172 GLU A CA 1
ATOM 1298 C C . GLU A 1 172 ? 8.829 6.385 -6.033 1.00 98.56 172 GLU A C 1
ATOM 1300 O O . GLU A 1 172 ? 8.543 6.098 -4.861 1.00 98.56 172 GLU A O 1
ATOM 1305 N N . ASN A 1 173 ? 8.532 7.575 -6.561 1.00 98.69 173 ASN A N 1
ATOM 1306 C CA . ASN A 1 173 ? 7.862 8.645 -5.822 1.00 98.69 173 ASN A CA 1
ATOM 1307 C C . ASN A 1 173 ? 6.466 8.220 -5.339 1.00 98.69 173 ASN A C 1
ATOM 1309 O O . ASN A 1 173 ? 6.126 8.423 -4.166 1.00 98.69 173 ASN A O 1
ATOM 1313 N N . GLN A 1 174 ? 5.671 7.563 -6.187 1.00 98.31 174 GLN A N 1
ATOM 1314 C CA . GLN A 1 174 ? 4.363 7.028 -5.797 1.00 98.31 174 GLN A CA 1
ATOM 1315 C C . GLN A 1 174 ? 4.477 5.969 -4.697 1.00 98.31 174 GLN A C 1
ATOM 1317 O O . GLN A 1 174 ? 3.700 5.998 -3.742 1.00 98.31 174 GLN A O 1
ATOM 1322 N N . ILE A 1 175 ? 5.448 5.055 -4.778 1.00 98.69 175 ILE A N 1
ATOM 1323 C CA . ILE A 1 175 ? 5.679 4.049 -3.733 1.00 98.69 175 ILE A CA 1
ATOM 1324 C C . ILE A 1 175 ? 6.021 4.725 -2.405 1.00 98.69 175 ILE A C 1
ATOM 1326 O O . ILE A 1 175 ? 5.509 4.306 -1.365 1.00 98.69 175 ILE A O 1
ATOM 1330 N N . SER A 1 176 ? 6.870 5.755 -2.414 1.00 98.56 176 SER A N 1
ATOM 1331 C CA . SER A 1 176 ? 7.216 6.489 -1.192 1.00 98.56 176 SER A CA 1
ATOM 1332 C C . SER A 1 176 ? 5.991 7.173 -0.570 1.00 98.56 176 SER A C 1
ATOM 1334 O O . SER A 1 176 ? 5.750 7.025 0.629 1.00 98.56 176 SER A O 1
ATOM 1336 N N . SER A 1 177 ? 5.153 7.801 -1.398 1.00 98.50 177 SER A N 1
ATOM 1337 C CA . SER A 1 177 ? 3.920 8.469 -0.972 1.00 98.50 177 SER A CA 1
ATOM 1338 C C . SER A 1 177 ? 2.911 7.472 -0.389 1.00 98.50 177 SER A C 1
ATOM 1340 O O . SER A 1 177 ? 2.394 7.676 0.708 1.00 98.50 177 SER A O 1
ATOM 1342 N N . LYS A 1 178 ? 2.688 6.330 -1.057 1.00 98.38 178 LYS A N 1
ATOM 1343 C CA . LYS A 1 178 ? 1.779 5.277 -0.568 1.00 98.38 178 LYS A CA 1
ATOM 1344 C C . LYS A 1 178 ? 2.274 4.619 0.720 1.00 98.38 178 LYS A C 1
ATOM 1346 O O . LYS A 1 178 ? 1.466 4.252 1.569 1.00 98.38 178 LYS A O 1
ATOM 1351 N N . LYS A 1 179 ? 3.592 4.478 0.908 1.00 98.62 179 LYS A N 1
ATOM 1352 C CA . LYS A 1 179 ? 4.159 4.008 2.186 1.00 98.62 179 LYS A CA 1
ATOM 1353 C C . LYS A 1 179 ? 3.814 4.965 3.327 1.00 98.62 179 LYS A C 1
ATOM 1355 O O . LYS A 1 179 ? 3.314 4.518 4.354 1.00 98.62 179 LYS A O 1
ATOM 1360 N N . GLN A 1 180 ? 4.009 6.267 3.117 1.00 98.56 180 GLN A N 1
ATOM 1361 C CA . GLN A 1 180 ? 3.652 7.288 4.106 1.00 98.56 180 GLN A CA 1
ATOM 1362 C C . GLN A 1 180 ? 2.151 7.291 4.418 1.00 98.56 180 GLN A C 1
ATOM 1364 O O . GLN A 1 180 ? 1.758 7.461 5.574 1.00 98.56 180 GLN A O 1
ATOM 1369 N N . GLU A 1 181 ? 1.302 7.073 3.412 1.00 98.00 181 GLU A N 1
ATOM 1370 C CA . GLU A 1 181 ? -0.143 6.953 3.607 1.00 98.00 181 GLU A CA 1
ATOM 1371 C C . GLU A 1 181 ? -0.501 5.740 4.473 1.00 98.00 181 GLU A C 1
ATOM 1373 O O . GLU A 1 181 ? -1.244 5.882 5.446 1.00 98.00 181 GLU A O 1
ATOM 1378 N N . VAL A 1 182 ? 0.069 4.567 4.181 1.00 98.62 182 VAL A N 1
ATOM 1379 C CA . VAL A 1 182 ? -0.127 3.353 4.989 1.00 98.62 182 VAL A CA 1
ATOM 1380 C C . VAL A 1 182 ? 0.305 3.582 6.438 1.00 98.62 182 VAL A C 1
ATOM 1382 O O . VAL A 1 182 ? -0.431 3.214 7.355 1.00 98.62 182 VAL A O 1
ATOM 1385 N N . ASP A 1 183 ? 1.453 4.220 6.663 1.00 98.56 183 ASP A N 1
ATOM 1386 C CA . ASP A 1 183 ? 1.940 4.528 8.011 1.00 98.56 183 ASP A CA 1
ATOM 1387 C C . ASP A 1 183 ? 1.002 5.506 8.735 1.00 98.56 183 ASP A C 1
ATOM 1389 O O . ASP A 1 183 ? 0.613 5.278 9.883 1.00 98.56 183 ASP A O 1
ATOM 1393 N N . THR A 1 184 ? 0.539 6.543 8.035 1.00 98.44 184 THR A N 1
ATOM 1394 C CA . THR A 1 184 ? -0.423 7.517 8.567 1.00 98.44 184 THR A CA 1
ATOM 1395 C C . THR A 1 184 ? -1.751 6.853 8.941 1.00 98.44 184 THR A C 1
ATOM 1397 O O . THR A 1 184 ? -2.304 7.117 10.013 1.00 98.44 184 THR A O 1
ATOM 1400 N N . LEU A 1 185 ? -2.276 5.971 8.085 1.00 98.19 185 LEU A N 1
ATOM 1401 C CA . LEU A 1 185 ? -3.505 5.218 8.344 1.00 98.19 185 LEU A CA 1
ATOM 1402 C C . LEU A 1 185 ? -3.333 4.248 9.515 1.00 98.19 185 LEU A C 1
ATOM 1404 O O . LEU A 1 185 ? -4.237 4.142 10.344 1.00 98.19 185 LEU A O 1
ATOM 1408 N N . LYS A 1 186 ? -2.170 3.599 9.647 1.00 98.12 186 LYS A N 1
ATOM 1409 C CA . LYS A 1 186 ? -1.837 2.750 10.802 1.00 98.12 186 LYS A CA 1
ATOM 1410 C C . LYS A 1 186 ? -1.837 3.541 12.106 1.00 98.12 186 LYS A C 1
ATOM 1412 O O . LYS A 1 186 ? -2.431 3.088 13.086 1.00 98.12 186 LYS A O 1
ATOM 1417 N N . SER A 1 187 ? -1.251 4.737 12.123 1.0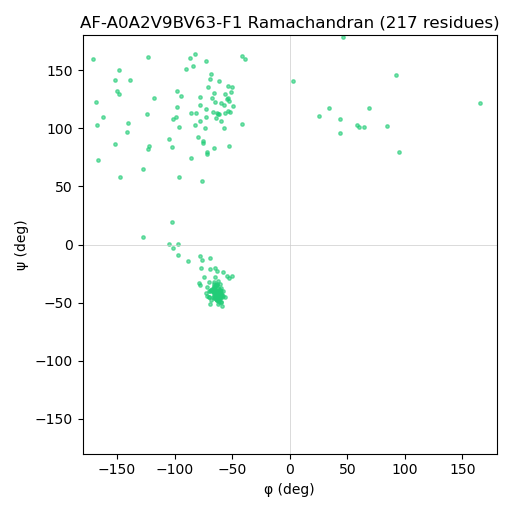0 98.06 187 SER A N 1
ATOM 1418 C CA . SER A 1 187 ? -1.281 5.614 13.300 1.00 98.06 187 SER A CA 1
ATOM 1419 C C . SER A 1 187 ? -2.703 6.056 13.655 1.00 98.06 187 SER A C 1
ATOM 1421 O O . SER A 1 187 ? -3.100 5.955 14.817 1.00 98.06 187 SER A O 1
ATOM 1423 N N . LYS A 1 188 ? -3.502 6.482 12.665 1.00 97.56 188 LYS A N 1
ATOM 1424 C CA . LYS A 1 188 ? -4.918 6.846 12.871 1.00 97.56 188 LYS A CA 1
ATOM 1425 C C . LYS A 1 188 ? -5.730 5.669 13.404 1.00 97.56 188 LYS A C 1
ATOM 1427 O O . LYS A 1 188 ? -6.511 5.827 14.337 1.00 97.56 188 LYS A O 1
ATOM 1432 N N . PHE A 1 189 ? -5.506 4.478 12.858 1.00 97.94 189 PHE A N 1
ATOM 1433 C CA . PHE A 1 189 ? -6.156 3.254 13.303 1.00 97.94 189 PHE A CA 1
ATOM 1434 C C . PHE A 1 189 ? -5.829 2.918 14.764 1.00 97.94 189 PHE A C 1
ATOM 1436 O O . PHE A 1 189 ? -6.735 2.599 15.533 1.00 97.94 189 PHE A O 1
ATOM 1443 N N . ALA A 1 190 ? -4.562 3.035 15.172 1.00 97.88 190 ALA A N 1
ATOM 1444 C CA . ALA A 1 190 ? -4.153 2.822 16.559 1.00 97.88 190 ALA A CA 1
ATOM 1445 C C . ALA A 1 190 ? -4.782 3.852 17.515 1.00 97.88 190 ALA A C 1
ATOM 1447 O O . ALA A 1 190 ? -5.299 3.476 18.568 1.00 97.88 190 ALA A O 1
ATOM 1448 N N . ALA A 1 191 ? -4.802 5.131 17.127 1.00 97.00 191 ALA A N 1
ATOM 1449 C CA . ALA A 1 191 ? -5.438 6.189 17.910 1.00 97.00 191 ALA A CA 1
ATOM 1450 C C . ALA A 1 191 ? -6.951 5.953 18.075 1.00 97.00 191 ALA A C 1
ATOM 1452 O O . ALA A 1 191 ? -7.476 6.051 19.184 1.00 97.00 191 ALA A O 1
ATOM 1453 N N . GLN A 1 192 ? -7.641 5.562 16.999 1.00 96.88 192 GLN A N 1
ATOM 1454 C CA . GLN A 1 192 ? -9.076 5.276 17.034 1.00 96.88 192 GLN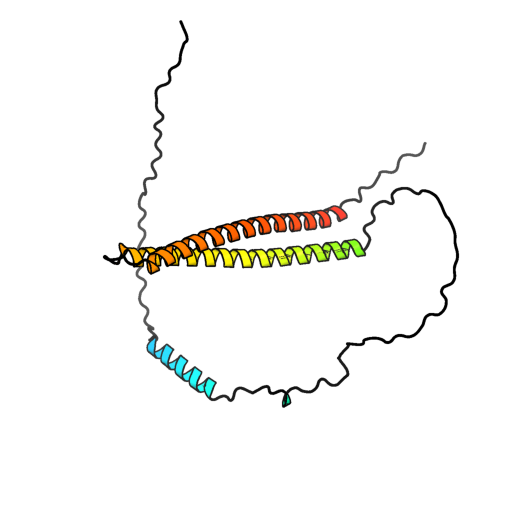 A CA 1
ATOM 1455 C C . GLN A 1 192 ? -9.397 4.034 17.873 1.00 96.88 192 GLN A C 1
ATOM 1457 O O . GLN A 1 192 ? -10.376 4.022 18.617 1.00 96.88 192 GLN A O 1
ATOM 1462 N N . GLN A 1 193 ? -8.560 2.992 17.807 1.00 96.50 193 GLN A N 1
ATOM 1463 C CA . GLN A 1 193 ? -8.704 1.826 18.681 1.00 96.50 193 GLN A CA 1
ATOM 1464 C C . GLN A 1 193 ? -8.610 2.197 20.159 1.00 96.50 193 GLN A C 1
ATOM 1466 O O . GLN A 1 193 ? -9.371 1.673 20.971 1.00 96.50 193 GLN A O 1
ATOM 1471 N N . GLU A 1 194 ? -7.671 3.070 20.514 1.00 96.88 194 GLU A N 1
ATOM 1472 C CA . GLU A 1 194 ? -7.514 3.536 21.888 1.00 96.88 194 GLU A CA 1
ATOM 1473 C C . GLU A 1 194 ? -8.728 4.357 22.340 1.00 96.88 194 GLU A C 1
ATOM 1475 O O . GLU A 1 194 ? -9.225 4.159 23.448 1.00 96.88 194 GLU A O 1
ATOM 1480 N N . LEU A 1 195 ? -9.274 5.206 21.464 1.00 94.81 195 LEU A N 1
ATOM 1481 C CA . LEU A 1 195 ? -10.505 5.952 21.725 1.00 94.81 195 LEU A CA 1
ATOM 1482 C C . LEU A 1 195 ? -11.681 5.001 21.996 1.00 94.81 195 LEU A C 1
ATOM 1484 O O . LEU A 1 195 ? -12.342 5.127 23.027 1.00 94.81 195 LEU A O 1
ATOM 1488 N N . VAL A 1 196 ? -11.898 3.998 21.139 1.00 95.56 196 VAL A N 1
ATOM 1489 C CA . VAL A 1 196 ? -12.956 2.989 21.332 1.00 95.56 196 VAL A CA 1
ATOM 1490 C C . VAL A 1 196 ? -12.768 2.232 22.651 1.00 95.56 196 VAL A C 1
ATOM 1492 O O . VAL A 1 196 ? -13.729 2.048 23.400 1.00 95.56 196 VAL A O 1
ATOM 1495 N N . LYS A 1 197 ? -11.535 1.826 22.989 1.00 96.00 197 LYS A N 1
ATOM 1496 C CA . LYS A 1 197 ? -11.232 1.158 24.269 1.00 96.00 197 LYS A CA 1
ATOM 1497 C C . LYS A 1 197 ? -11.551 2.050 25.467 1.00 96.00 197 LYS A C 1
ATOM 1499 O O . LYS A 1 197 ? -12.163 1.572 26.422 1.00 96.00 197 LYS A O 1
ATOM 1504 N N . ARG A 1 198 ? -11.179 3.332 25.416 1.00 95.25 198 ARG A N 1
ATOM 1505 C CA . ARG A 1 198 ? -11.462 4.305 26.483 1.00 95.25 198 ARG A CA 1
ATOM 1506 C C . ARG A 1 198 ? -12.953 4.554 26.652 1.00 95.25 198 ARG A C 1
ATOM 1508 O O . ARG A 1 198 ? -13.430 4.499 27.782 1.00 95.25 198 ARG A O 1
ATOM 1515 N N . LEU A 1 199 ? -13.692 4.763 25.560 1.00 92.56 199 LEU A N 1
ATOM 1516 C CA . LEU A 1 199 ? -15.146 4.951 25.608 1.00 92.56 199 LEU A CA 1
ATOM 1517 C C . LEU A 1 199 ? -15.849 3.719 26.186 1.00 92.56 199 LEU A C 1
ATOM 1519 O O . LEU A 1 199 ? -16.702 3.843 27.063 1.00 92.56 199 LEU A O 1
ATOM 1523 N N . LYS A 1 200 ? -15.434 2.518 25.771 1.00 91.69 200 LYS A N 1
ATOM 1524 C CA . LYS A 1 200 ? -15.983 1.262 26.292 1.00 91.69 200 LYS A CA 1
ATOM 1525 C C . LYS A 1 200 ? -15.652 1.044 27.774 1.00 91.69 200 LYS A C 1
ATOM 1527 O O . LYS A 1 200 ? -16.511 0.609 28.537 1.00 91.69 200 LYS A O 1
ATOM 1532 N N . GLY A 1 201 ? -14.429 1.372 28.194 1.00 90.62 201 GLY A N 1
ATOM 1533 C CA . GLY A 1 201 ? -14.011 1.313 29.598 1.00 90.62 201 GLY A CA 1
ATOM 1534 C C . GLY A 1 201 ? -14.743 2.329 30.481 1.00 90.62 201 GLY A C 1
ATOM 1535 O O . GLY A 1 201 ? -15.170 1.987 31.581 1.00 90.62 201 GLY A O 1
ATOM 1536 N N . SER A 1 202 ? -14.959 3.549 29.984 1.00 84.19 202 SER A N 1
ATOM 1537 C CA . SER A 1 202 ? -15.710 4.600 30.681 1.00 84.19 202 SER A CA 1
ATOM 1538 C C . SER A 1 202 ? -17.188 4.232 30.856 1.00 84.19 202 SER A C 1
ATOM 1540 O O . SER A 1 202 ? -17.723 4.374 31.956 1.00 84.19 202 SER A O 1
ATOM 1542 N N . ALA A 1 203 ? -17.815 3.655 29.824 1.00 75.44 203 ALA A N 1
ATOM 1543 C CA . ALA A 1 203 ? -19.186 3.150 29.899 1.00 75.44 203 ALA A CA 1
ATOM 1544 C C . ALA A 1 203 ? -19.343 1.994 30.908 1.00 75.44 203 ALA A C 1
ATOM 1546 O O . ALA A 1 203 ? -20.365 1.903 31.584 1.00 75.44 203 ALA A O 1
ATOM 1547 N N . SER A 1 204 ? -18.325 1.135 31.057 1.00 70.38 204 SER A N 1
ATOM 1548 C CA . SER A 1 204 ? -18.338 0.036 32.034 1.00 70.38 204 SER A CA 1
ATOM 1549 C C . SER A 1 204 ? -18.026 0.489 33.468 1.00 70.38 204 SER A C 1
ATOM 1551 O O . SER A 1 204 ? -18.555 -0.091 34.413 1.00 70.38 204 SER A O 1
ATOM 1553 N N . GLY A 1 205 ? -17.171 1.502 33.651 1.00 58.75 205 GLY A N 1
ATOM 1554 C CA . GLY A 1 205 ? -16.770 2.008 34.971 1.00 58.75 205 GLY A CA 1
ATOM 1555 C C . GLY A 1 205 ? -17.846 2.843 35.670 1.00 58.75 205 GLY A C 1
ATOM 1556 O O . GLY A 1 205 ? -17.928 2.833 36.896 1.00 58.75 205 GLY A O 1
ATOM 1557 N N . SER A 1 206 ? -18.728 3.499 34.910 1.00 48.66 206 SER A N 1
ATOM 1558 C CA . SER A 1 206 ? -19.849 4.270 35.468 1.00 48.66 206 SER A CA 1
ATOM 1559 C C . SER A 1 206 ? -20.940 3.401 36.120 1.00 48.66 206 SER A C 1
ATOM 1561 O O . SER A 1 206 ? -21.799 3.943 36.810 1.00 48.66 206 SER A O 1
ATOM 1563 N N . ALA A 1 207 ? -20.917 2.075 35.931 1.00 46.91 207 ALA A N 1
ATOM 1564 C CA . ALA A 1 207 ? -21.897 1.144 36.499 1.00 46.91 207 ALA A CA 1
ATOM 1565 C C . ALA A 1 207 ? -21.443 0.466 37.812 1.00 46.91 207 ALA A C 1
ATOM 1567 O O . ALA A 1 207 ? -22.250 -0.198 38.453 1.00 46.91 207 ALA A O 1
ATOM 1568 N N . ALA A 1 208 ? -20.178 0.622 38.230 1.00 45.75 208 ALA A N 1
ATOM 1569 C CA . ALA A 1 208 ? -19.602 -0.105 39.374 1.00 45.75 208 ALA A CA 1
ATOM 1570 C C . ALA A 1 208 ? -19.428 0.738 40.660 1.00 45.75 208 ALA A C 1
ATOM 1572 O O . ALA A 1 208 ? -18.951 0.231 41.671 1.00 45.75 208 ALA A O 1
ATOM 1573 N N . GLY A 1 209 ? -19.812 2.019 40.649 1.00 42.72 209 GLY A N 1
ATOM 1574 C CA . GLY A 1 209 ? -19.637 2.952 41.769 1.00 42.72 209 GLY A CA 1
ATOM 1575 C C . GLY A 1 209 ? -20.860 3.094 42.681 1.00 42.72 209 GLY A C 1
ATOM 1576 O O . GLY A 1 209 ? -21.357 4.202 42.849 1.00 42.72 209 GLY A O 1
ATOM 1577 N N . THR A 1 210 ? -21.353 2.010 43.281 1.00 41.44 210 THR A N 1
ATOM 1578 C CA . THR A 1 210 ? -22.272 2.077 44.437 1.00 41.44 210 THR A CA 1
ATOM 1579 C C . THR A 1 210 ? -21.722 1.218 45.567 1.00 41.44 210 THR A C 1
ATOM 1581 O O . THR A 1 210 ? -22.296 0.193 45.926 1.00 41.44 210 THR A O 1
ATOM 1584 N N . GLU A 1 211 ? -20.566 1.605 46.105 1.00 42.28 211 GLU A N 1
ATOM 1585 C CA . GLU A 1 211 ? -20.009 0.959 47.289 1.00 42.28 211 GLU A CA 1
ATOM 1586 C C . GLU A 1 211 ? -20.606 1.608 48.544 1.00 42.28 211 GLU A C 1
ATOM 1588 O O . GLU A 1 211 ? -20.467 2.800 48.826 1.00 42.28 211 GLU A O 1
ATOM 1593 N N . THR A 1 212 ? -21.385 0.794 49.242 1.00 48.56 212 THR A N 1
ATOM 1594 C CA . THR A 1 212 ? -22.179 1.093 50.426 1.00 48.56 212 THR A CA 1
ATOM 1595 C C . THR A 1 212 ? -21.306 1.553 51.592 1.00 48.56 212 THR A C 1
ATOM 1597 O O . THR A 1 212 ? -20.570 0.765 52.183 1.00 48.56 212 THR A O 1
ATOM 1600 N N . LYS A 1 213 ? -21.443 2.826 51.974 1.00 54.88 213 LYS A N 1
ATOM 1601 C CA . LYS A 1 213 ? -20.948 3.365 53.248 1.00 54.88 213 LYS A CA 1
ATOM 1602 C C . LYS A 1 213 ? -21.620 2.612 54.412 1.00 54.88 213 LYS A C 1
ATOM 1604 O O . LYS A 1 213 ? -22.851 2.646 54.490 1.00 54.88 213 LYS A O 1
ATOM 1609 N N . PRO A 1 214 ? -20.876 1.958 55.324 1.00 60.41 214 PRO A N 1
ATOM 1610 C CA . PRO A 1 214 ? -21.486 1.312 56.479 1.00 60.41 214 PRO A CA 1
ATOM 1611 C C . PRO A 1 214 ? -22.026 2.379 57.449 1.00 60.41 214 PRO A C 1
ATOM 1613 O O . PRO A 1 214 ? -21.402 3.436 57.608 1.00 60.41 214 PRO A O 1
ATOM 1616 N N . PRO A 1 215 ? -23.187 2.150 58.090 1.00 60.38 215 PRO A N 1
ATOM 1617 C CA . PRO A 1 215 ? -23.741 3.093 59.049 1.00 60.38 215 PRO A CA 1
ATOM 1618 C C . PRO A 1 215 ? -22.844 3.158 60.290 1.00 60.38 215 PRO A C 1
ATOM 1620 O O . PRO A 1 215 ? -22.531 2.142 60.908 1.00 60.38 215 PRO A O 1
ATOM 1623 N N . SER A 1 216 ? -22.425 4.372 60.650 1.00 66.56 216 SER A N 1
ATOM 1624 C CA . SER A 1 216 ? -21.721 4.645 61.903 1.00 66.56 216 SER A CA 1
ATOM 1625 C C . SER A 1 216 ? -22.612 4.297 63.107 1.00 66.56 216 SER A C 1
ATOM 1627 O O . SER A 1 216 ? -23.810 4.601 63.067 1.00 66.56 216 SER A O 1
ATOM 1629 N N . PRO A 1 217 ? -22.064 3.712 64.187 1.00 65.25 217 PRO A N 1
ATOM 1630 C CA . PRO A 1 217 ? -22.819 3.500 65.414 1.00 65.25 217 PRO A CA 1
ATOM 1631 C C . PRO A 1 217 ? -23.069 4.849 66.110 1.00 65.25 217 PRO A C 1
ATOM 1633 O O . PRO A 1 217 ? -22.190 5.709 66.166 1.00 65.25 217 PRO A O 1
ATOM 1636 N N . ARG A 1 218 ? -24.306 5.046 66.575 1.00 46.50 218 ARG A N 1
ATOM 1637 C CA . ARG A 1 218 ? -24.740 6.186 67.404 1.00 46.50 218 ARG A CA 1
ATOM 1638 C C . ARG A 1 218 ? -24.194 6.053 68.844 1.00 46.50 218 ARG A C 1
ATOM 1640 O O . ARG A 1 218 ? -23.834 4.935 69.206 1.00 46.50 218 ARG A O 1
ATOM 1647 N N . PRO A 1 219 ? -24.090 7.176 69.589 1.00 62.66 219 PRO A N 1
ATOM 1648 C CA . PRO A 1 219 ? -23.200 7.340 70.747 1.00 62.66 219 PRO A CA 1
ATOM 1649 C C . PRO A 1 219 ? -23.540 6.470 71.956 1.00 62.66 219 PRO A C 1
ATOM 1651 O O . PRO A 1 219 ? -24.742 6.181 72.156 1.00 62.66 219 PRO A O 1
#

pLDDT: mean 71.16, std 24.15, range [29.77, 98.81]

Solvent-accessible surface area (backbone atoms only — not comparable to full-atom values): 14452 Å² total; per-residue (Å²): 139,89,80,83,89,78,91,88,81,87,84,90,89,77,89,81,85,83,78,86,75,86,81,92,78,81,91,73,80,78,74,83,76,84,74,80,77,44,69,68,56,56,52,49,51,57,53,51,50,53,58,55,60,67,68,52,79,77,82,78,82,47,81,87,72,54,76,75,77,66,93,81,78,71,94,75,76,85,76,84,88,84,88,82,85,82,91,74,86,79,88,81,91,86,84,83,90,80,78,89,77,77,88,71,80,50,76,69,57,57,55,49,52,53,51,51,42,54,50,42,51,50,52,46,55,52,45,53,51,51,39,57,49,40,53,50,54,35,50,50,42,52,51,48,42,54,50,51,52,51,55,40,71,67,40,94,65,41,93,76,38,62,65,56,51,49,52,49,54,52,38,51,53,49,40,54,52,36,50,54,49,40,52,50,44,51,51,51,44,54,54,41,51,52,51,42,52,50,50,54,48,52,64,56,55,74,73,69,80,79,80,79,80,77,83,78,84,79,134